Protein AF-A0A958TLD4-F1 (afdb_monomer_lite)

pLDDT: mean 70.08, std 23.55, range [26.05, 98.5]

Sequence (190 aa):
MKTYKIYLIYVMSICFIINSYASLKNNTILNSTSIVANSSERSISSIVKPTKKTNSILLTTTIWNGTTWDNGTPDINTITIIDGDYTTLTNGGFSAWSLQVNAGKKLVVSNNTFVEVQMDVTVDGDLWVETCGALVQIDETGTFTLNGSGNSLVQKYTSALNNWNDYTYWSSPVSNAVVNNVFSASHPYS

Foldseek 3Di:
DDDDDDDDDPPDDDPDDDDDDDDPPDPPPPVPPPPPDDDDDDDPPDDPDPDPPPPDLDEAEWEDCQPAIPVHAAALRYEYEYNAEDECVVVNEYEHQEYEYAAPYEYEQDAPGEYEYAAEYEFNHEYEYEARGYYYYNDPNHDYYYDDNGDYYYYHDDPDDPDPPDDDDDDDDDDPDPVCVVCVPPPPDD

Secondary structure (DSSP, 8-state):
--PPP---------------------------------SS-------------------EEEEE-SS-BTT-S--TTEEEEE-S-EEHHHH--EEESEEEE-TT-EEEE-TT-EEEESS-EEESSEEEE-TT-EEEE--TT--EEE-TT-EEEE--PPPP--STT---------SS--HHHHTTT-----

Structure (mmCIF, N/CA/C/O backbone):
data_AF-A0A958TLD4-F1
#
_entry.id   AF-A0A958TLD4-F1
#
loop_
_atom_site.group_PDB
_atom_site.id
_atom_site.type_symbol
_atom_site.label_atom_id
_atom_site.label_alt_id
_atom_site.label_comp_id
_atom_site.label_asym_id
_atom_site.label_entity_id
_atom_site.label_seq_id
_atom_site.pdbx_PDB_ins_code
_atom_site.Cartn_x
_atom_site.Cartn_y
_atom_site.Cartn_z
_atom_site.occupancy
_atom_site.B_iso_or_equiv
_atom_site.auth_seq_id
_atom_site.auth_comp_id
_atom_site.auth_asym_id
_atom_site.auth_atom_id
_atom_site.pdbx_PDB_model_num
ATOM 1 N N . MET A 1 1 ? 33.287 23.191 -41.271 1.00 40.19 1 MET A N 1
ATOM 2 C CA . MET A 1 1 ? 33.022 23.656 -39.894 1.00 40.19 1 MET A CA 1
ATOM 3 C C . MET A 1 1 ? 31.555 24.070 -39.826 1.00 40.19 1 MET A C 1
ATOM 5 O O . MET A 1 1 ? 31.206 25.108 -40.370 1.00 40.19 1 MET A O 1
ATOM 9 N N . LYS A 1 2 ? 30.669 23.204 -39.320 1.00 26.19 2 LYS A N 1
ATOM 10 C CA . LYS A 1 2 ? 29.239 23.514 -39.169 1.00 26.19 2 LYS A CA 1
ATOM 11 C C . LYS A 1 2 ? 28.860 23.339 -37.706 1.00 26.19 2 LYS A C 1
ATOM 13 O O . LYS A 1 2 ? 28.967 22.248 -37.159 1.00 26.19 2 LYS A O 1
ATOM 18 N N . THR A 1 3 ? 28.480 24.455 -37.104 1.00 35.91 3 THR A N 1
ATOM 19 C CA . THR A 1 3 ? 27.895 24.565 -35.773 1.00 35.91 3 THR A CA 1
ATOM 20 C C . THR A 1 3 ? 26.493 23.970 -35.810 1.00 35.91 3 THR A C 1
ATOM 22 O O . THR A 1 3 ? 25.661 24.430 -36.592 1.00 35.91 3 THR A O 1
ATOM 25 N N . TYR A 1 4 ? 26.219 22.977 -34.967 1.00 28.44 4 TYR A N 1
ATOM 26 C CA . TYR A 1 4 ? 24.863 22.482 -34.750 1.00 28.44 4 TYR A CA 1
ATOM 27 C C . TYR A 1 4 ? 24.348 23.052 -33.432 1.0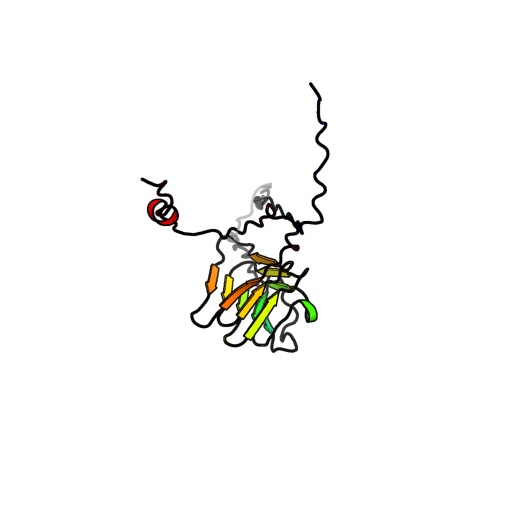0 28.44 4 TYR A C 1
ATOM 29 O O . TYR A 1 4 ? 24.909 22.802 -32.368 1.00 28.44 4 TYR A O 1
ATOM 37 N N . LYS A 1 5 ? 23.294 23.867 -33.520 1.00 33.38 5 LYS A N 1
ATOM 38 C CA . LYS A 1 5 ? 22.498 24.258 -32.358 1.00 33.38 5 LYS A CA 1
ATOM 39 C C . LYS A 1 5 ? 21.746 23.019 -31.877 1.00 33.38 5 LYS A C 1
ATOM 41 O O . LYS A 1 5 ? 20.947 22.460 -32.623 1.00 33.38 5 LYS A O 1
ATOM 46 N N . ILE A 1 6 ? 22.013 22.609 -30.643 1.00 29.97 6 ILE A N 1
ATOM 47 C CA . ILE A 1 6 ? 21.243 21.589 -29.935 1.00 29.97 6 ILE A CA 1
ATOM 48 C C . ILE A 1 6 ? 19.868 22.180 -29.624 1.00 29.97 6 ILE A C 1
ATOM 50 O O . ILE A 1 6 ? 19.735 23.087 -28.809 1.00 29.97 6 ILE A O 1
ATOM 54 N N . TYR A 1 7 ? 18.852 21.661 -30.299 1.00 37.59 7 TYR A N 1
ATOM 55 C CA . TYR A 1 7 ? 17.463 21.736 -29.876 1.00 37.59 7 TYR A CA 1
ATOM 56 C C . TYR A 1 7 ? 16.948 20.308 -29.897 1.00 37.59 7 TYR A C 1
ATOM 58 O O . TYR A 1 7 ? 16.682 19.800 -30.977 1.00 37.59 7 TYR A O 1
ATOM 66 N N . LEU A 1 8 ? 16.858 19.656 -28.737 1.00 26.05 8 LEU A N 1
ATOM 67 C CA . LEU A 1 8 ? 15.886 18.592 -28.485 1.00 26.05 8 LEU A CA 1
ATOM 68 C C . LEU A 1 8 ? 16.005 18.131 -27.034 1.00 26.05 8 LEU A C 1
ATOM 70 O O . LEU A 1 8 ? 16.925 17.396 -26.705 1.00 26.05 8 LEU A O 1
ATOM 74 N N . ILE A 1 9 ? 15.044 18.520 -26.201 1.00 33.72 9 ILE A N 1
ATOM 75 C CA . ILE A 1 9 ? 14.503 17.641 -25.163 1.00 33.72 9 ILE A CA 1
ATOM 76 C C . ILE A 1 9 ? 12.993 17.915 -25.146 1.00 33.72 9 ILE A C 1
ATOM 78 O O . ILE A 1 9 ? 12.483 18.677 -24.333 1.00 33.72 9 ILE A O 1
ATOM 82 N N . TYR A 1 10 ? 12.277 17.349 -26.120 1.00 28.48 10 TYR A N 1
ATOM 83 C CA . TYR A 1 10 ? 10.855 17.055 -25.951 1.00 28.48 10 TYR A CA 1
ATOM 84 C C . TYR A 1 10 ? 10.808 15.653 -25.345 1.00 28.48 10 TYR A C 1
ATOM 86 O O . TYR A 1 10 ? 10.746 14.659 -26.064 1.00 28.48 10 TYR A O 1
ATOM 94 N N . VAL A 1 11 ? 10.939 15.557 -24.019 1.00 35.44 11 VAL A N 1
ATOM 95 C CA . VAL A 1 11 ? 10.589 14.306 -23.343 1.00 35.44 11 VAL A CA 1
ATOM 96 C C . VAL A 1 11 ? 9.070 14.289 -23.268 1.00 35.44 11 VAL A C 1
ATOM 98 O O . VAL A 1 11 ? 8.472 15.059 -22.519 1.00 35.44 11 VAL A O 1
ATOM 101 N N . MET A 1 12 ? 8.450 13.453 -24.103 1.00 34.38 12 MET A N 1
ATOM 102 C CA . MET A 1 12 ? 7.053 13.058 -23.941 1.00 34.38 12 MET A CA 1
ATOM 103 C C . MET A 1 12 ? 6.832 12.637 -22.488 1.00 34.38 12 MET A C 1
ATOM 105 O O . MET A 1 12 ? 7.553 11.779 -21.986 1.00 34.38 12 MET A O 1
ATOM 109 N N . SER A 1 13 ? 5.871 13.304 -21.846 1.00 36.28 13 SER A N 1
ATOM 110 C CA . SER A 1 13 ? 5.460 13.218 -20.444 1.00 36.28 13 SER A CA 1
ATOM 111 C C . SER A 1 13 ? 5.949 11.983 -19.691 1.00 36.28 13 SER A C 1
ATOM 113 O O . SER A 1 13 ? 5.273 10.960 -19.612 1.00 36.28 13 SER A O 1
ATOM 115 N N . ILE A 1 14 ? 7.114 12.130 -19.066 1.00 42.50 14 ILE A N 1
ATOM 116 C CA . ILE A 1 14 ? 7.483 11.333 -17.906 1.00 42.50 14 ILE A CA 1
ATOM 117 C C . ILE A 1 14 ? 6.594 11.813 -16.762 1.00 42.50 14 ILE A C 1
ATOM 119 O O . ILE A 1 14 ? 6.573 13.000 -16.438 1.00 42.50 14 ILE A O 1
ATOM 123 N N . CYS A 1 15 ? 5.841 10.887 -16.175 1.00 43.31 15 CYS A N 1
ATOM 124 C CA . CYS A 1 15 ? 5.118 11.100 -14.931 1.00 43.31 15 CYS A CA 1
ATOM 125 C C . CYS A 1 15 ? 6.139 11.491 -13.848 1.00 43.31 15 CYS A C 1
ATOM 127 O O . CYS A 1 15 ? 6.857 10.645 -13.321 1.00 43.31 15 CYS A O 1
ATOM 129 N N . PHE A 1 16 ? 6.259 12.792 -13.593 1.00 32.91 16 PHE A N 1
ATOM 130 C CA . PHE A 1 16 ? 7.169 13.389 -12.624 1.00 32.91 16 PHE A CA 1
ATOM 131 C C . PHE A 1 16 ? 6.301 13.919 -11.481 1.00 32.91 16 PHE A C 1
ATOM 133 O O . PHE A 1 16 ? 5.571 14.890 -11.665 1.00 32.91 16 PHE A O 1
ATOM 140 N N . ILE A 1 17 ? 6.356 13.288 -10.309 1.00 36.25 17 ILE A N 1
ATOM 141 C CA . ILE A 1 17 ? 5.943 13.941 -9.064 1.00 36.25 17 ILE A CA 1
ATOM 142 C C . ILE A 1 17 ? 7.217 14.122 -8.249 1.00 36.25 17 ILE A C 1
ATOM 144 O O . ILE A 1 17 ? 7.747 13.178 -7.671 1.00 36.25 17 ILE A O 1
ATOM 148 N N . ILE A 1 18 ? 7.739 15.349 -8.260 1.00 37.28 18 ILE A N 1
ATOM 149 C CA . ILE A 1 18 ? 8.710 15.797 -7.265 1.00 37.28 18 ILE A CA 1
ATOM 150 C C . ILE A 1 18 ? 7.886 16.173 -6.045 1.00 37.28 18 ILE A C 1
ATOM 152 O O . ILE A 1 18 ? 7.061 17.077 -6.134 1.00 37.28 18 ILE A O 1
ATOM 156 N N . ASN A 1 19 ? 8.139 15.540 -4.910 1.00 34.56 19 ASN A N 1
ATOM 157 C CA . ASN A 1 19 ? 7.801 16.133 -3.628 1.00 34.56 19 ASN A CA 1
ATOM 158 C C . ASN A 1 19 ? 9.088 16.231 -2.816 1.00 34.56 19 ASN A C 1
ATOM 160 O O . ASN A 1 19 ? 9.534 15.284 -2.176 1.00 34.56 19 ASN A O 1
ATOM 164 N N . SER A 1 20 ? 9.728 17.397 -2.904 1.00 32.00 20 SER A N 1
ATOM 165 C CA . SER A 1 20 ? 10.756 17.805 -1.957 1.00 32.00 20 SER A CA 1
ATOM 166 C C . SER A 1 20 ? 10.057 18.316 -0.700 1.00 32.00 20 SER A C 1
ATOM 168 O O . SER A 1 20 ? 9.486 19.406 -0.725 1.00 32.00 20 SER A O 1
ATOM 170 N N . TYR A 1 21 ? 10.127 17.582 0.406 1.00 36.94 21 TYR A N 1
ATOM 171 C CA . TYR A 1 21 ? 9.777 18.139 1.711 1.00 36.94 21 TYR A CA 1
ATOM 172 C C . TYR A 1 21 ? 11.055 18.370 2.514 1.00 36.94 21 TYR A C 1
ATOM 174 O O . TYR A 1 21 ? 11.638 17.460 3.096 1.00 36.94 21 TYR A O 1
ATOM 182 N N . ALA A 1 22 ? 11.510 19.625 2.524 1.00 34.66 22 ALA A N 1
ATOM 183 C CA . ALA A 1 22 ? 12.505 20.094 3.476 1.00 34.66 22 ALA A CA 1
ATOM 184 C C . ALA A 1 22 ? 11.854 20.142 4.868 1.00 34.66 22 ALA A C 1
ATOM 186 O O . ALA A 1 22 ? 10.925 20.914 5.107 1.00 34.66 22 ALA A O 1
ATOM 187 N N . SER A 1 23 ? 12.325 19.298 5.786 1.00 33.81 23 SER A N 1
ATOM 188 C CA . SER A 1 23 ? 11.858 19.276 7.172 1.00 33.81 23 SER A CA 1
ATOM 189 C C . SER A 1 23 ? 12.333 20.534 7.904 1.00 33.81 23 SER A C 1
ATOM 191 O O . SER A 1 23 ? 13.500 20.648 8.279 1.00 33.81 23 SER A O 1
ATOM 193 N N . LEU A 1 24 ? 11.427 21.484 8.147 1.00 34.91 24 LEU A N 1
ATOM 194 C CA . LEU A 1 24 ? 11.640 22.510 9.167 1.00 34.91 24 LEU A CA 1
ATOM 195 C C . LEU A 1 24 ? 11.427 21.870 10.546 1.00 34.91 24 LEU A C 1
ATOM 197 O O . LEU A 1 24 ? 10.366 21.972 11.158 1.00 34.91 24 LEU A O 1
ATOM 201 N N . LYS A 1 25 ? 12.466 21.197 11.050 1.00 48.19 25 LYS A N 1
ATOM 202 C CA . LYS A 1 25 ? 12.589 20.887 12.477 1.00 48.19 25 LYS A CA 1
ATOM 203 C C . LYS A 1 25 ? 12.860 22.197 13.206 1.00 48.19 25 LYS A C 1
ATOM 205 O O . LYS A 1 25 ? 13.991 22.657 13.170 1.00 48.19 25 LYS A O 1
ATOM 210 N N . ASN A 1 26 ? 11.840 22.801 13.816 1.00 35.81 26 ASN A N 1
ATOM 211 C CA . ASN A 1 26 ? 11.975 23.702 14.969 1.00 35.81 26 ASN A CA 1
ATOM 212 C C . ASN A 1 26 ? 10.594 24.038 15.552 1.00 35.81 26 ASN A C 1
ATOM 214 O O . ASN A 1 26 ? 10.133 25.172 15.490 1.00 35.81 26 ASN A O 1
ATOM 218 N N . ASN A 1 27 ? 9.948 23.059 16.189 1.00 43.22 27 ASN A N 1
ATOM 219 C CA . ASN A 1 27 ? 8.976 23.365 17.241 1.00 43.22 27 ASN A CA 1
ATOM 220 C C . ASN A 1 27 ? 9.711 23.453 18.580 1.00 43.22 27 ASN A C 1
ATOM 222 O O . ASN A 1 27 ? 9.488 22.671 19.502 1.00 43.22 27 ASN A O 1
ATOM 226 N N . THR A 1 28 ? 10.606 24.433 18.686 1.00 33.41 28 THR A N 1
ATOM 227 C CA . THR A 1 28 ? 11.086 24.905 19.982 1.00 33.41 28 THR A CA 1
ATOM 228 C C . THR A 1 28 ? 10.026 25.859 20.514 1.00 33.41 28 THR A C 1
ATOM 230 O O . THR A 1 28 ? 10.190 27.075 20.480 1.00 33.41 28 THR A O 1
ATOM 233 N N . ILE A 1 29 ? 8.903 25.322 20.999 1.00 41.50 29 ILE A N 1
ATOM 234 C CA . ILE A 1 29 ? 8.084 26.096 21.931 1.00 41.50 29 ILE A CA 1
ATOM 235 C C . ILE A 1 29 ? 8.877 26.106 23.234 1.00 41.50 29 ILE A C 1
ATOM 237 O O . ILE A 1 29 ? 8.727 25.248 24.104 1.00 41.50 29 ILE A O 1
ATOM 241 N N . LEU A 1 30 ? 9.790 27.073 23.333 1.00 42.50 30 LEU A N 1
ATOM 242 C CA . LEU A 1 30 ? 10.188 27.607 24.619 1.00 42.50 30 LEU A CA 1
ATOM 243 C C . LEU A 1 30 ? 8.884 28.085 25.254 1.00 42.50 30 LEU A C 1
ATOM 245 O O . LEU A 1 30 ? 8.316 29.088 24.829 1.00 42.50 30 LEU A O 1
ATOM 249 N N . ASN A 1 31 ? 8.380 27.351 26.243 1.00 42.22 31 ASN A N 1
ATOM 250 C CA . ASN A 1 31 ? 7.405 27.901 27.172 1.00 42.22 31 ASN A CA 1
ATOM 251 C C . ASN A 1 31 ? 8.111 29.029 27.938 1.00 42.22 31 ASN A C 1
ATOM 253 O O . ASN A 1 31 ? 8.583 28.835 29.056 1.00 42.22 31 ASN A O 1
ATOM 257 N N . SER A 1 32 ? 8.237 30.206 27.321 1.00 44.44 32 SER A N 1
ATOM 258 C CA . SER A 1 32 ? 8.597 31.432 28.011 1.00 44.44 32 SER A CA 1
ATOM 259 C C . SER A 1 32 ? 7.366 31.880 28.788 1.00 44.44 32 SER A C 1
ATOM 261 O O . SER A 1 32 ? 6.622 32.764 28.367 1.00 44.44 32 SER A O 1
ATOM 263 N N . THR A 1 33 ? 7.115 31.264 29.939 1.00 39.84 33 THR A N 1
ATOM 264 C CA . THR A 1 33 ? 6.381 31.986 30.973 1.00 39.84 33 THR A CA 1
ATOM 265 C C . THR A 1 33 ? 7.324 33.065 31.474 1.00 39.84 33 THR A C 1
ATOM 267 O O . THR A 1 33 ? 8.217 32.798 32.276 1.00 39.84 33 THR A O 1
ATOM 270 N N . SER A 1 34 ? 7.165 34.273 30.939 1.00 44.31 34 SER A N 1
ATOM 271 C CA . SER A 1 34 ? 7.718 35.493 31.510 1.00 44.31 34 SER A CA 1
ATOM 272 C C . SER A 1 34 ? 7.331 35.538 32.988 1.00 44.31 34 SER A C 1
ATOM 274 O O . SER A 1 34 ? 6.171 35.782 33.316 1.00 44.31 34 SER A O 1
ATOM 276 N N . ILE A 1 35 ? 8.270 35.269 33.895 1.00 46.12 35 ILE A N 1
ATOM 277 C CA . ILE A 1 35 ? 8.051 35.537 35.316 1.00 46.12 35 ILE A CA 1
ATOM 278 C C . ILE A 1 35 ? 8.259 37.039 35.486 1.00 46.12 35 ILE A C 1
ATOM 280 O O . ILE A 1 35 ? 9.380 37.509 35.655 1.00 46.12 35 ILE A O 1
ATOM 284 N N . VAL A 1 36 ? 7.174 37.808 35.413 1.00 47.72 36 VAL A N 1
ATOM 285 C CA . VAL A 1 36 ? 7.165 39.152 35.993 1.00 47.72 36 VAL A CA 1
ATOM 286 C C . VAL A 1 36 ? 6.980 38.959 37.495 1.00 47.72 36 VAL A C 1
ATOM 288 O O . VAL A 1 36 ? 5.860 38.804 37.974 1.00 47.72 36 VAL A O 1
ATOM 291 N N . ALA A 1 37 ? 8.079 38.908 38.247 1.00 39.28 37 ALA A N 1
ATOM 292 C CA . ALA A 1 37 ? 8.011 39.016 39.698 1.00 39.28 37 ALA A CA 1
ATOM 293 C C . ALA A 1 37 ? 7.884 40.503 40.053 1.00 39.28 37 ALA A C 1
ATOM 295 O O . ALA A 1 37 ? 8.867 41.236 39.989 1.00 39.28 37 ALA A O 1
ATOM 296 N N . ASN A 1 38 ? 6.678 40.950 40.412 1.00 37.06 38 ASN A N 1
ATOM 297 C CA . ASN A 1 38 ? 6.482 42.234 41.078 1.00 37.06 38 ASN A CA 1
ATOM 298 C C . ASN A 1 38 ? 5.933 42.021 42.490 1.00 37.06 38 ASN A C 1
ATOM 300 O O . ASN A 1 38 ? 4.898 41.389 42.675 1.00 37.06 38 ASN A O 1
ATOM 304 N N . SER A 1 39 ? 6.689 42.601 43.427 1.00 42.44 39 SER A N 1
ATOM 305 C CA . SER A 1 39 ? 6.424 42.898 44.839 1.00 42.44 39 SER A CA 1
ATOM 306 C C . SER A 1 39 ? 5.968 41.764 45.765 1.00 42.44 39 SER A C 1
ATOM 308 O O . SER A 1 39 ? 4.890 41.202 45.614 1.00 42.44 39 SER A O 1
ATOM 310 N N . SER A 1 40 ? 6.829 41.532 46.765 1.00 49.88 40 SER A N 1
ATOM 311 C CA . SER A 1 40 ? 6.564 41.114 48.151 1.00 49.88 40 SER A CA 1
ATOM 312 C C . SER A 1 40 ? 5.300 40.288 48.412 1.00 49.88 40 SER A C 1
ATOM 314 O O . SER A 1 40 ? 4.193 40.812 48.409 1.00 49.88 40 SER A O 1
ATOM 316 N N . GLU A 1 41 ? 5.539 39.033 48.803 1.00 51.16 41 GLU A N 1
ATOM 317 C CA . GLU A 1 41 ? 4.590 38.087 49.408 1.00 51.16 41 GLU A CA 1
ATOM 318 C C . GLU A 1 41 ? 3.673 37.329 48.438 1.00 51.16 41 GLU A C 1
ATOM 320 O O . GLU A 1 41 ? 2.551 37.730 48.144 1.00 51.16 41 GLU A O 1
ATOM 325 N N . ARG A 1 42 ? 4.127 36.137 48.022 1.00 48.00 42 ARG A N 1
ATOM 326 C CA . ARG A 1 42 ? 3.275 34.948 47.846 1.00 48.00 42 ARG A CA 1
ATOM 327 C C . ARG A 1 42 ? 4.151 33.705 47.738 1.00 48.00 42 ARG A C 1
ATOM 329 O O . ARG A 1 42 ? 4.828 33.476 46.741 1.00 48.00 42 ARG A O 1
ATOM 336 N N . SER A 1 43 ? 4.137 32.900 48.792 1.00 46.41 43 SER A N 1
ATOM 337 C CA . SER A 1 43 ? 4.623 31.524 48.788 1.00 46.41 43 SER A CA 1
ATOM 338 C C . SER A 1 43 ? 3.931 30.768 47.650 1.00 46.41 43 SER A C 1
ATOM 340 O O . SER A 1 43 ? 2.705 30.654 47.625 1.00 46.41 43 SER A O 1
ATOM 342 N N . ILE A 1 44 ? 4.703 30.267 46.686 1.00 51.91 44 ILE A N 1
ATOM 343 C CA . ILE A 1 44 ? 4.174 29.458 45.586 1.00 51.91 44 ILE A CA 1
ATOM 344 C C . ILE A 1 44 ? 3.853 28.070 46.155 1.00 51.91 44 ILE A C 1
ATOM 346 O O . ILE A 1 44 ? 4.750 27.261 46.372 1.00 51.91 44 ILE A O 1
ATOM 350 N N . SER A 1 45 ? 2.577 27.798 46.435 1.00 51.59 45 SER A N 1
ATOM 351 C CA . SER A 1 45 ? 2.117 26.541 47.049 1.00 51.59 45 SER A CA 1
ATOM 352 C C . SER A 1 45 ? 1.868 25.394 46.062 1.00 51.59 45 SER A C 1
ATOM 354 O O . SER A 1 45 ? 1.373 24.343 46.456 1.00 51.59 45 SER A O 1
ATOM 356 N N . SER A 1 46 ? 2.232 25.527 44.786 1.00 46.12 46 SER A N 1
ATOM 357 C CA . SER A 1 46 ? 2.277 24.378 43.876 1.00 46.12 46 SER A CA 1
ATOM 358 C C . SER A 1 46 ? 3.192 24.652 42.688 1.00 46.12 46 SER A C 1
ATOM 360 O O . SER A 1 46 ? 2.896 25.465 41.817 1.00 46.12 46 SER A O 1
ATOM 362 N N . ILE A 1 47 ? 4.317 23.940 42.623 1.00 53.56 47 ILE A N 1
ATOM 363 C CA . ILE A 1 47 ? 4.995 23.743 41.343 1.00 53.56 47 ILE A CA 1
ATOM 364 C C . ILE A 1 47 ? 4.106 22.768 40.576 1.00 53.56 47 ILE A C 1
ATOM 366 O O . ILE A 1 47 ? 4.121 21.565 40.846 1.00 53.56 47 ILE A O 1
ATOM 370 N N . VAL A 1 48 ? 3.304 23.277 39.640 1.00 59.69 48 VAL A N 1
ATOM 371 C CA . VAL A 1 48 ? 2.728 22.421 38.603 1.00 59.69 48 VAL A CA 1
ATOM 372 C C . VAL A 1 48 ? 3.922 21.857 37.843 1.00 59.69 48 VAL A C 1
ATOM 374 O O . VAL A 1 48 ? 4.591 22.574 37.099 1.00 59.69 48 VAL A O 1
ATOM 377 N N . LYS A 1 49 ? 4.257 20.585 38.092 1.00 57.19 49 LYS A N 1
ATOM 378 C CA . LYS A 1 49 ? 5.256 19.885 37.283 1.00 57.19 49 LYS A CA 1
ATOM 379 C C . LYS A 1 49 ? 4.790 20.000 35.831 1.00 57.19 49 LYS A C 1
ATOM 381 O O . LYS A 1 49 ? 3.616 19.715 35.589 1.00 57.19 49 LYS A O 1
ATOM 386 N N . PRO A 1 50 ? 5.647 20.402 34.878 1.00 50.91 50 PRO A N 1
ATOM 387 C CA . PRO A 1 50 ? 5.261 20.385 33.479 1.00 50.91 50 PRO A CA 1
ATOM 388 C C . PRO A 1 50 ? 4.902 18.943 33.121 1.00 50.91 50 PRO A C 1
ATOM 390 O O . PRO A 1 50 ? 5.765 18.071 33.030 1.00 50.91 50 PRO A O 1
ATOM 393 N N . THR A 1 51 ? 3.611 18.663 32.978 1.00 41.59 51 THR A N 1
ATOM 394 C CA . THR A 1 51 ? 3.158 17.419 32.382 1.00 41.59 51 THR A CA 1
ATOM 395 C C . THR A 1 51 ? 3.529 17.509 30.917 1.00 41.59 51 THR A C 1
ATOM 397 O O . THR A 1 51 ? 3.111 18.423 30.203 1.00 41.59 51 THR A O 1
ATOM 400 N N . LYS A 1 52 ? 4.375 16.579 30.465 1.00 47.25 52 LYS A N 1
ATOM 401 C CA . LYS A 1 52 ? 4.626 16.380 29.042 1.00 47.25 52 LYS A CA 1
ATOM 402 C C . LYS A 1 52 ? 3.260 16.150 28.403 1.00 47.25 52 LYS A C 1
ATOM 404 O O . LYS A 1 52 ? 2.682 15.080 28.570 1.00 47.25 52 LYS A O 1
ATOM 409 N N . LYS A 1 53 ? 2.725 17.154 27.708 1.00 47.97 53 LYS A N 1
ATOM 410 C CA . LYS A 1 53 ? 1.592 16.956 26.812 1.00 47.97 53 LYS A CA 1
ATOM 411 C C . LYS A 1 53 ? 2.129 16.114 25.666 1.00 47.97 53 LYS A C 1
ATOM 413 O O . LYS A 1 53 ? 2.710 16.627 24.715 1.00 47.97 53 LYS A O 1
ATOM 418 N N . THR A 1 54 ? 2.041 14.800 25.817 1.00 47.34 54 THR A N 1
ATOM 419 C CA . THR A 1 54 ? 2.217 13.889 24.701 1.00 47.34 54 THR A CA 1
ATOM 420 C C . THR A 1 54 ? 1.022 14.126 23.798 1.00 47.34 54 THR A C 1
ATOM 422 O O . THR A 1 54 ? -0.105 13.785 24.150 1.00 47.34 54 THR A O 1
ATOM 425 N N . ASN A 1 55 ? 1.256 14.776 22.661 1.00 57.25 55 ASN A N 1
ATOM 426 C CA . ASN A 1 55 ? 0.332 14.697 21.542 1.00 57.25 55 ASN A CA 1
ATOM 427 C C . ASN A 1 55 ? 0.368 13.237 21.077 1.00 57.25 55 ASN A C 1
ATOM 429 O O . ASN A 1 55 ? 1.194 12.863 20.250 1.00 57.25 55 ASN A O 1
ATOM 433 N N . SER A 1 56 ? -0.430 12.392 21.724 1.00 64.69 56 SER A N 1
ATOM 434 C CA . SER A 1 56 ? -0.582 10.995 21.351 1.00 64.69 56 SER A CA 1
ATOM 435 C C . SER A 1 56 ? -1.338 10.969 20.031 1.00 64.69 56 SER A C 1
ATOM 437 O O . SER A 1 56 ? -2.479 11.426 19.972 1.00 64.69 56 SER A O 1
ATOM 439 N N . ILE A 1 57 ? -0.688 10.493 18.972 1.00 70.44 57 ILE A N 1
ATOM 440 C CA . ILE A 1 57 ? -1.354 10.220 17.699 1.00 70.44 57 ILE A CA 1
ATOM 441 C C . ILE A 1 57 ? -2.337 9.080 17.973 1.00 70.44 57 ILE A C 1
ATOM 443 O O . ILE A 1 57 ? -1.930 8.009 18.426 1.00 70.44 57 ILE A O 1
ATOM 447 N N . LEU A 1 58 ? -3.630 9.332 17.776 1.00 83.00 58 LEU A N 1
ATOM 448 C CA . LEU A 1 58 ? -4.643 8.288 17.842 1.00 83.00 58 LEU A CA 1
ATOM 449 C C . LEU A 1 58 ? -4.719 7.647 16.461 1.00 83.00 58 LEU A C 1
ATOM 451 O O . LEU A 1 58 ? -5.230 8.265 15.532 1.00 83.00 58 LEU A O 1
ATOM 455 N N . LEU A 1 59 ? -4.187 6.434 16.342 1.00 90.06 59 LEU A N 1
ATOM 456 C CA . LEU A 1 59 ? -4.333 5.643 15.129 1.00 90.06 59 LEU A CA 1
ATOM 457 C C . LEU A 1 59 ? -5.670 4.910 15.161 1.00 90.06 59 LEU A C 1
ATOM 459 O O . LEU A 1 59 ? -6.046 4.322 16.178 1.00 90.06 59 LEU A O 1
ATOM 463 N N . THR A 1 60 ? -6.371 4.937 14.039 1.00 94.25 60 THR A N 1
AT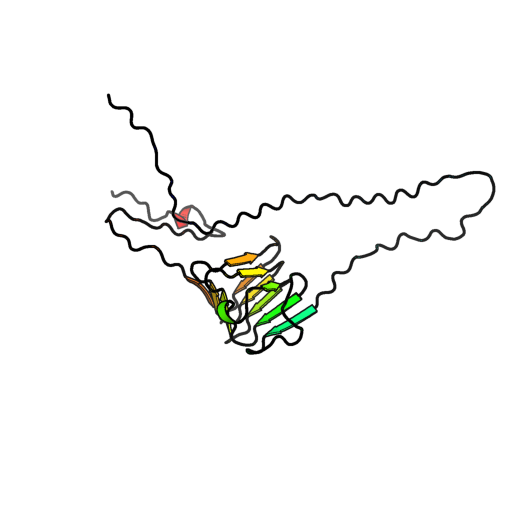OM 464 C CA . THR A 1 60 ? -7.548 4.104 13.790 1.00 94.25 60 THR A CA 1
ATOM 465 C C . THR A 1 60 ? -7.165 2.949 12.874 1.00 94.25 60 THR A C 1
ATOM 467 O O . THR A 1 60 ? -6.115 2.968 12.236 1.00 94.25 60 THR A O 1
ATOM 470 N N . THR A 1 61 ? -8.000 1.918 12.814 1.00 97.38 61 THR A N 1
ATOM 471 C CA . THR A 1 61 ? -7.851 0.829 11.843 1.00 97.38 61 THR A CA 1
ATOM 472 C C . THR A 1 61 ? -9.061 0.822 10.927 1.00 97.38 61 THR A C 1
ATOM 474 O O . THR A 1 61 ? -10.171 1.111 11.381 1.00 97.38 61 THR A O 1
ATOM 477 N N . THR A 1 62 ? -8.835 0.525 9.652 1.00 98.06 62 THR A N 1
ATOM 478 C CA . THR A 1 62 ? -9.889 0.276 8.669 1.00 98.06 62 THR A CA 1
ATOM 479 C C . THR A 1 62 ? -9.527 -0.944 7.828 1.00 98.06 62 THR A C 1
ATOM 481 O O . THR A 1 62 ? -8.363 -1.156 7.469 1.00 98.06 62 THR A O 1
ATOM 484 N N . ILE A 1 63 ? -10.526 -1.769 7.547 1.00 98.50 63 ILE A N 1
ATOM 485 C CA . ILE A 1 63 ? -10.407 -3.037 6.839 1.00 98.50 63 ILE A CA 1
ATOM 486 C C . ILE A 1 63 ? -11.245 -2.962 5.570 1.00 98.50 63 ILE A C 1
ATOM 488 O O . ILE A 1 63 ? -12.448 -2.691 5.603 1.00 98.50 63 ILE A O 1
ATOM 492 N N . TRP A 1 64 ? -10.611 -3.237 4.434 1.00 98.50 64 TRP A N 1
ATOM 493 C CA . TRP A 1 64 ? -11.311 -3.443 3.176 1.00 98.50 64 TRP A CA 1
ATOM 494 C C . TRP A 1 64 ? -11.748 -4.894 3.068 1.00 98.50 64 TRP A C 1
ATOM 496 O O . TRP A 1 64 ? -10.910 -5.790 2.999 1.00 98.50 64 TRP A O 1
ATOM 506 N N . ASN A 1 65 ? -13.054 -5.126 2.982 1.00 97.12 65 ASN A N 1
ATOM 507 C CA . ASN A 1 65 ? -13.622 -6.474 2.888 1.00 97.12 65 ASN A CA 1
ATOM 508 C C . ASN A 1 65 ? -13.817 -6.981 1.441 1.00 97.12 65 ASN A C 1
ATOM 510 O O . ASN A 1 65 ? -14.363 -8.064 1.241 1.00 97.12 65 ASN A O 1
ATOM 514 N N . GLY A 1 66 ? -13.430 -6.198 0.427 1.00 96.31 66 GLY A N 1
ATOM 515 C CA . GLY A 1 66 ? -13.716 -6.475 -0.992 1.00 96.31 66 GLY A CA 1
ATOM 516 C C . GLY A 1 66 ? -14.807 -5.588 -1.598 1.00 96.31 66 GLY A C 1
ATOM 517 O O . GLY A 1 66 ? -14.948 -5.543 -2.816 1.00 96.31 66 GLY A O 1
ATOM 518 N N . THR A 1 67 ? -15.571 -4.872 -0.768 1.00 95.44 67 THR A N 1
ATOM 519 C CA . THR A 1 67 ? -16.693 -4.024 -1.210 1.00 95.44 67 THR A CA 1
ATOM 520 C C . THR A 1 67 ? -16.755 -2.671 -0.511 1.00 95.44 67 THR A C 1
ATOM 522 O O . THR A 1 67 ? -17.068 -1.668 -1.149 1.00 95.44 67 THR A O 1
ATOM 525 N N . THR A 1 68 ? -16.455 -2.621 0.787 1.00 96.88 68 THR A N 1
ATOM 526 C CA . THR A 1 68 ? -16.515 -1.405 1.600 1.00 96.88 68 THR A CA 1
ATOM 527 C C . THR A 1 68 ? -15.426 -1.413 2.663 1.00 96.88 68 THR A C 1
ATOM 529 O O . THR A 1 68 ? -15.033 -2.472 3.157 1.00 96.88 68 THR A O 1
ATOM 532 N N . TRP A 1 69 ? -15.006 -0.217 3.066 1.00 97.94 69 TRP A N 1
ATOM 533 C CA . TRP A 1 69 ? -14.236 -0.005 4.287 1.00 97.94 69 TRP A CA 1
ATOM 534 C C . TRP A 1 69 ? -15.153 -0.051 5.511 1.00 97.94 69 TRP A C 1
ATOM 536 O O . TRP A 1 69 ? -16.215 0.574 5.497 1.00 97.94 69 TRP A O 1
ATOM 546 N N . ASP A 1 70 ? -14.752 -0.757 6.565 1.00 97.25 70 ASP A N 1
ATOM 547 C CA . ASP A 1 70 ? -15.525 -0.847 7.813 1.00 97.25 70 ASP A CA 1
ATOM 548 C C . ASP A 1 70 ? -15.498 0.450 8.644 1.00 97.25 70 ASP A C 1
ATOM 550 O O . ASP A 1 70 ? -16.473 0.761 9.327 1.00 97.25 70 ASP A O 1
ATOM 554 N N . ASN A 1 71 ? -14.426 1.237 8.534 1.00 95.19 71 ASN A N 1
ATOM 555 C CA . ASN A 1 71 ? -14.228 2.487 9.267 1.00 95.19 71 ASN A CA 1
ATOM 556 C C . ASN A 1 71 ? -13.913 3.673 8.336 1.00 95.19 71 ASN A C 1
ATOM 558 O O . ASN A 1 71 ? -13.212 4.616 8.700 1.00 95.19 71 ASN A O 1
ATOM 562 N N . GLY A 1 72 ? -14.442 3.618 7.112 1.00 94.94 72 GLY A N 1
ATOM 563 C CA . GLY A 1 72 ? -14.226 4.638 6.088 1.00 94.94 72 GLY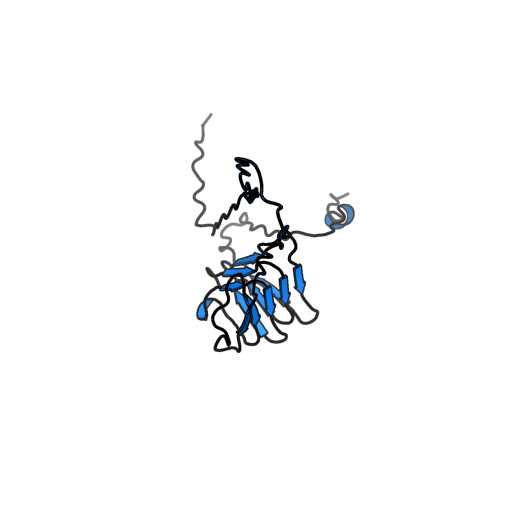 A CA 1
ATOM 564 C C . GLY A 1 72 ? -12.868 4.537 5.390 1.00 94.94 72 GLY A C 1
ATOM 565 O O . GLY A 1 72 ? -12.021 3.707 5.724 1.00 94.94 72 GLY A O 1
ATOM 566 N N . THR A 1 73 ? -12.691 5.368 4.363 1.00 95.25 73 THR A N 1
ATOM 567 C CA . THR A 1 73 ? -11.463 5.400 3.561 1.00 95.25 73 THR A CA 1
ATOM 568 C C . THR A 1 73 ? -10.270 5.801 4.432 1.00 95.25 73 THR A C 1
ATOM 570 O O . THR A 1 73 ? -10.378 6.793 5.156 1.00 95.25 73 THR A O 1
ATOM 573 N N . PRO A 1 74 ? -9.144 5.072 4.362 1.00 97.06 74 PRO A N 1
ATOM 574 C CA . PRO A 1 74 ? -7.977 5.367 5.181 1.00 97.06 74 PRO A CA 1
ATOM 575 C C . PRO A 1 74 ? -7.329 6.714 4.842 1.00 97.06 74 PRO A C 1
ATOM 577 O O . PRO A 1 74 ? -7.386 7.195 3.706 1.00 97.06 74 PRO A O 1
ATOM 580 N N . ASP A 1 75 ? -6.685 7.290 5.855 1.00 93.88 75 ASP A N 1
ATOM 581 C CA . ASP A 1 75 ? -5.801 8.448 5.759 1.00 93.88 75 ASP A CA 1
ATOM 582 C C . ASP A 1 75 ? -4.421 8.156 6.382 1.00 93.88 75 ASP A C 1
ATOM 584 O O . ASP A 1 75 ? -4.155 7.066 6.893 1.00 93.88 75 ASP A O 1
ATOM 588 N N . ILE A 1 76 ? -3.530 9.153 6.390 1.00 92.38 76 ILE A N 1
ATOM 589 C CA . ILE A 1 76 ? -2.157 9.002 6.900 1.00 92.38 76 ILE A CA 1
ATOM 590 C C . ILE A 1 76 ? -2.069 8.624 8.392 1.00 92.38 76 ILE A C 1
ATOM 592 O O . ILE A 1 76 ? -1.003 8.239 8.854 1.00 92.38 76 ILE A O 1
ATOM 596 N N . ASN A 1 77 ? -3.167 8.701 9.152 1.00 92.44 77 ASN A N 1
ATOM 597 C CA . ASN A 1 77 ? -3.245 8.293 10.558 1.00 92.44 77 ASN A CA 1
ATOM 598 C C . ASN A 1 77 ? -4.028 6.978 10.744 1.00 92.44 77 ASN A C 1
ATOM 600 O O . ASN A 1 77 ? -4.377 6.621 11.871 1.00 92.44 77 ASN A O 1
ATOM 604 N N . THR A 1 78 ? -4.306 6.250 9.659 1.00 95.81 78 THR A N 1
ATOM 605 C CA . THR A 1 78 ? -5.122 5.034 9.672 1.00 95.81 78 THR A CA 1
ATOM 606 C C . THR A 1 78 ? -4.296 3.801 9.298 1.00 95.81 78 THR A C 1
ATOM 608 O O . THR A 1 78 ? -3.690 3.731 8.228 1.00 95.81 78 THR A O 1
ATOM 611 N N . ILE A 1 79 ? -4.292 2.790 10.164 1.00 96.94 79 ILE A N 1
ATOM 612 C CA . ILE A 1 79 ? -3.781 1.449 9.859 1.00 96.94 79 ILE A CA 1
ATOM 613 C C . ILE A 1 79 ? -4.748 0.789 8.875 1.00 96.94 79 ILE A C 1
ATOM 615 O O . ILE A 1 79 ? -5.934 0.635 9.167 1.00 96.94 79 ILE A O 1
ATOM 619 N N . THR A 1 80 ? -4.239 0.395 7.715 1.00 98.38 80 THR A N 1
ATOM 620 C CA . THR A 1 80 ? -5.047 -0.115 6.606 1.00 98.38 80 THR A CA 1
ATOM 621 C C . THR A 1 80 ? -4.807 -1.599 6.398 1.00 98.38 80 THR A C 1
ATOM 623 O O . THR A 1 80 ? -3.668 -2.024 6.206 1.00 98.38 80 THR A O 1
ATOM 626 N N . ILE A 1 81 ? -5.885 -2.383 6.380 1.00 98.50 81 ILE A N 1
ATOM 627 C CA . ILE A 1 81 ? -5.836 -3.825 6.124 1.00 98.50 81 ILE A CA 1
ATOM 628 C C . ILE A 1 81 ? -6.652 -4.143 4.871 1.00 98.50 81 ILE A C 1
ATOM 630 O O . ILE A 1 81 ? -7.844 -3.851 4.793 1.00 98.50 81 ILE A O 1
ATOM 634 N N . ILE A 1 82 ? -6.012 -4.770 3.890 1.00 98.44 82 ILE A N 1
ATOM 635 C CA . ILE A 1 82 ? -6.653 -5.287 2.683 1.00 98.44 82 ILE A CA 1
ATOM 636 C C . ILE A 1 82 ? -7.029 -6.751 2.934 1.00 98.44 82 ILE A C 1
ATOM 638 O O . ILE A 1 82 ? -6.169 -7.631 2.888 1.00 98.44 82 ILE A O 1
ATOM 642 N N . ASP A 1 83 ? -8.314 -7.000 3.204 1.00 98.12 83 ASP A N 1
ATOM 643 C CA . ASP A 1 83 ? -8.896 -8.332 3.454 1.00 98.12 83 ASP A CA 1
ATOM 644 C C . ASP A 1 83 ? -9.863 -8.799 2.338 1.00 98.12 83 ASP A C 1
ATOM 646 O O . ASP A 1 83 ? -10.508 -9.850 2.394 1.00 98.12 83 ASP A O 1
ATOM 650 N N . GLY A 1 84 ? -9.917 -8.040 1.249 1.00 97.81 84 GLY A N 1
ATOM 651 C CA . GLY A 1 84 ? -10.573 -8.365 -0.013 1.00 97.81 84 GLY A CA 1
ATOM 652 C C . GLY A 1 84 ? -9.754 -7.810 -1.171 1.00 97.81 84 GLY A C 1
ATOM 653 O O . GLY A 1 84 ? -8.899 -6.954 -0.955 1.00 97.81 84 GLY A O 1
ATOM 654 N N . ASP A 1 85 ? -10.001 -8.268 -2.396 1.00 98.25 85 ASP A N 1
ATOM 655 C CA . ASP A 1 85 ? -9.286 -7.716 -3.548 1.00 98.25 85 ASP A CA 1
ATOM 656 C C . ASP A 1 85 ? -9.605 -6.225 -3.710 1.00 98.25 85 ASP A C 1
ATOM 658 O O . ASP A 1 85 ? -10.760 -5.793 -3.619 1.00 98.25 85 ASP A O 1
ATOM 662 N N . TYR A 1 86 ? -8.562 -5.427 -3.920 1.00 98.31 86 TYR A N 1
ATOM 663 C CA . TYR A 1 86 ? -8.637 -3.978 -4.020 1.00 98.31 86 TYR A CA 1
ATOM 664 C C . TYR A 1 86 ? -7.900 -3.501 -5.265 1.00 98.31 86 TYR A C 1
ATOM 666 O O . TYR A 1 86 ? -6.733 -3.827 -5.478 1.00 98.31 86 TYR A O 1
ATOM 674 N N . THR A 1 87 ? -8.552 -2.664 -6.066 1.00 98.00 87 THR A N 1
ATOM 675 C CA . THR A 1 87 ? -7.886 -1.903 -7.123 1.00 98.00 87 THR A CA 1
ATOM 676 C C . THR A 1 87 ? -8.171 -0.425 -6.943 1.00 98.00 87 THR A C 1
ATOM 678 O O . THR A 1 87 ? -9.319 0.004 -6.807 1.00 98.00 87 THR A O 1
ATOM 681 N N . THR A 1 88 ? -7.110 0.371 -6.970 1.00 97.38 88 THR A N 1
ATOM 682 C CA . THR A 1 88 ? -7.212 1.828 -6.887 1.00 97.38 88 THR A CA 1
ATOM 683 C C . THR A 1 88 ? -7.912 2.437 -8.105 1.00 97.38 88 THR A C 1
ATOM 685 O O . THR A 1 88 ? -8.390 3.567 -8.024 1.00 97.38 88 THR A O 1
ATOM 688 N N . LEU A 1 89 ? -8.029 1.700 -9.219 1.00 96.00 89 LEU A N 1
ATOM 689 C CA . LEU A 1 89 ? -8.781 2.136 -10.397 1.00 96.00 89 LEU A CA 1
ATOM 690 C C . LEU A 1 89 ? -10.276 2.295 -10.100 1.00 96.00 89 LEU A C 1
ATOM 692 O O . LEU A 1 89 ? -10.883 3.267 -10.541 1.00 96.00 89 LEU A O 1
ATOM 696 N N . THR A 1 90 ? -10.872 1.339 -9.380 1.00 96.69 90 THR A N 1
ATOM 697 C CA . THR A 1 90 ? -12.313 1.356 -9.073 1.00 96.69 90 THR A CA 1
ATOM 698 C C . THR A 1 90 ? -12.609 1.991 -7.725 1.00 96.69 90 THR A C 1
ATOM 700 O O . THR A 1 90 ? -13.653 2.615 -7.567 1.00 96.69 90 THR A O 1
ATOM 703 N N . ASN A 1 91 ? -11.699 1.837 -6.761 1.00 96.62 91 ASN A N 1
ATOM 704 C CA . ASN A 1 91 ? -11.946 2.19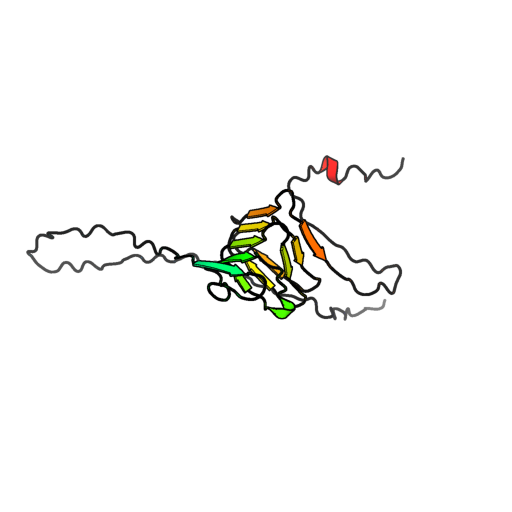2 -5.364 1.00 96.62 91 ASN A CA 1
ATOM 705 C C . ASN A 1 91 ? -11.199 3.464 -4.923 1.00 96.62 91 ASN A C 1
ATOM 707 O O . ASN A 1 91 ? -11.412 3.934 -3.807 1.00 96.62 91 ASN A O 1
ATOM 711 N N . GLY A 1 92 ? -10.362 4.030 -5.801 1.00 95.94 92 GLY A N 1
ATOM 712 C CA . GLY A 1 92 ? -9.549 5.216 -5.539 1.00 95.94 92 GLY A CA 1
ATOM 713 C C . GLY A 1 92 ? -8.177 4.906 -4.932 1.00 95.94 92 GLY A C 1
ATOM 714 O O . GLY A 1 92 ? -7.929 3.825 -4.409 1.00 95.94 92 GLY A O 1
ATOM 715 N N . GLY A 1 93 ? -7.258 5.868 -5.032 1.00 94.69 93 GLY A N 1
ATOM 716 C CA . GLY A 1 93 ? -6.014 5.849 -4.258 1.00 94.69 93 GLY A CA 1
ATOM 717 C C . GLY A 1 93 ? -6.249 6.270 -2.807 1.00 94.69 93 GLY A C 1
ATOM 718 O O . GLY A 1 93 ? -7.266 6.895 -2.502 1.00 94.69 93 GLY A O 1
ATOM 719 N N . PHE A 1 94 ? -5.309 5.950 -1.919 1.00 97.44 94 PHE A N 1
ATOM 720 C CA . PHE A 1 94 ? -5.414 6.287 -0.498 1.00 97.44 94 PHE A CA 1
ATOM 721 C C . PHE A 1 94 ? -4.044 6.488 0.163 1.00 97.44 94 PHE A C 1
ATOM 723 O O . PHE A 1 94 ? -3.021 6.028 -0.348 1.00 97.44 94 PHE A O 1
ATOM 730 N N . SER A 1 95 ? -4.049 7.148 1.322 1.00 96.38 95 SER A N 1
ATOM 731 C CA . SER A 1 95 ? -2.896 7.231 2.225 1.00 96.38 95 SER A CA 1
ATOM 732 C C . SER A 1 95 ? -3.176 6.404 3.482 1.00 96.38 95 SER A C 1
ATOM 734 O O . SER A 1 95 ? -4.329 6.279 3.884 1.00 96.38 95 SER A O 1
ATOM 736 N N . ALA A 1 96 ? -2.141 5.843 4.099 1.00 96.31 96 ALA A N 1
ATOM 737 C CA . ALA A 1 96 ? -2.240 4.993 5.281 1.00 96.31 96 ALA A CA 1
ATOM 738 C C . ALA A 1 96 ? -1.086 5.265 6.253 1.00 96.31 96 ALA A C 1
ATOM 740 O O . ALA A 1 96 ? 0.022 5.591 5.832 1.00 96.31 96 ALA A O 1
ATOM 741 N N . TRP A 1 97 ? -1.301 5.056 7.552 1.00 95.06 97 TRP A N 1
ATOM 742 C CA . TRP A 1 97 ? -0.195 5.005 8.513 1.00 95.06 97 TRP A CA 1
ATOM 743 C C . TRP A 1 97 ? 0.677 3.765 8.271 1.00 95.06 97 TRP A C 1
ATOM 745 O O . TRP A 1 97 ? 1.894 3.853 8.133 1.00 95.06 97 TRP A O 1
ATOM 755 N N . SER A 1 98 ? 0.038 2.602 8.175 1.00 95.12 98 SER A N 1
ATOM 756 C CA . SER A 1 98 ? 0.659 1.337 7.782 1.00 95.12 98 SER A CA 1
ATOM 757 C C . SER A 1 98 ? -0.300 0.536 6.910 1.00 95.12 98 SER A C 1
ATOM 759 O O . SER A 1 98 ? -1.517 0.734 6.964 1.00 95.12 98 SER A O 1
ATOM 761 N N . LEU A 1 99 ? 0.251 -0.354 6.091 1.00 97.38 99 LEU A N 1
ATOM 762 C CA . LEU A 1 99 ? -0.490 -1.161 5.131 1.00 97.38 99 LEU A CA 1
ATOM 763 C C . LEU A 1 99 ? -0.209 -2.645 5.354 1.00 97.38 99 LEU A C 1
ATOM 765 O O . LEU A 1 99 ? 0.945 -3.068 5.340 1.00 97.38 99 LEU A O 1
ATOM 769 N N . GLN A 1 100 ? -1.270 -3.437 5.467 1.00 98.00 100 GLN A N 1
ATOM 770 C CA . GLN A 1 100 ? -1.200 -4.891 5.436 1.00 98.00 100 GLN A CA 1
ATOM 771 C C . GLN A 1 100 ? -2.054 -5.452 4.299 1.00 98.00 100 GLN A C 1
ATOM 773 O O . GLN A 1 100 ? -3.242 -5.150 4.200 1.00 98.00 100 GLN A O 1
ATOM 778 N N . VAL A 1 101 ? -1.459 -6.299 3.460 1.00 97.56 101 VAL A N 1
ATOM 779 C CA . VAL A 1 101 ? -2.174 -7.089 2.449 1.00 97.56 101 VAL A CA 1
ATOM 780 C C . VAL A 1 101 ? -2.237 -8.534 2.920 1.00 97.56 101 VAL A C 1
ATOM 782 O O . VAL A 1 101 ? -1.212 -9.215 2.928 1.00 97.56 101 VAL A O 1
ATOM 785 N N . ASN A 1 102 ? -3.426 -8.994 3.318 1.00 97.50 102 ASN A N 1
ATOM 786 C CA . ASN A 1 102 ? -3.607 -10.336 3.869 1.00 97.50 102 ASN A CA 1
ATOM 787 C C . ASN A 1 102 ? -3.383 -11.432 2.816 1.00 97.50 102 ASN A C 1
ATOM 789 O O . ASN A 1 102 ? -3.552 -11.227 1.611 1.00 97.50 102 ASN A O 1
ATOM 793 N N . ALA A 1 103 ? -3.036 -12.630 3.287 1.00 95.69 103 ALA A N 1
ATOM 794 C CA . ALA A 1 103 ? -2.799 -13.789 2.434 1.00 95.69 103 ALA A CA 1
ATOM 795 C C . ALA A 1 103 ? -4.006 -14.106 1.533 1.00 95.69 103 ALA A C 1
ATOM 797 O O . ALA A 1 103 ? -5.160 -14.095 1.966 1.00 95.69 103 ALA A O 1
ATOM 798 N N . GLY A 1 104 ? -3.728 -14.412 0.263 1.00 94.62 104 GLY A N 1
ATOM 799 C CA . GLY A 1 104 ? -4.753 -14.711 -0.741 1.00 94.62 104 GLY A CA 1
ATOM 800 C C . GLY A 1 104 ? -5.572 -13.502 -1.206 1.00 94.62 104 GLY A C 1
ATOM 801 O O . GLY A 1 104 ? -6.554 -13.697 -1.918 1.00 94.62 104 GLY A O 1
ATOM 802 N N . LYS A 1 105 ? -5.198 -12.279 -0.807 1.00 97.25 105 LYS A N 1
ATOM 803 C CA . LYS A 1 105 ? -5.809 -11.021 -1.258 1.00 97.25 105 LYS A CA 1
ATOM 804 C C . LYS A 1 105 ? -4.854 -10.253 -2.144 1.00 97.25 105 LYS A C 1
ATOM 806 O O . LYS A 1 105 ? -3.639 -10.361 -1.985 1.00 97.25 105 LYS A O 1
ATOM 811 N N . LYS A 1 106 ? -5.411 -9.445 -3.041 1.00 96.38 106 LYS A N 1
ATOM 812 C CA . LYS A 1 106 ? -4.632 -8.666 -3.996 1.00 96.38 106 LYS A CA 1
ATOM 813 C C . LYS A 1 106 ? -4.918 -7.173 -3.913 1.00 96.38 106 LYS A C 1
ATOM 815 O O . LYS A 1 106 ? -6.057 -6.744 -4.071 1.00 96.38 106 LYS A O 1
ATOM 820 N N . LEU A 1 107 ? -3.861 -6.379 -3.768 1.00 97.50 107 LEU A N 1
ATOM 821 C CA . LEU A 1 107 ? -3.870 -4.933 -3.959 1.00 97.50 107 LEU A CA 1
ATOM 822 C C . LEU A 1 107 ? -3.239 -4.588 -5.314 1.00 97.50 107 LEU A C 1
ATOM 824 O O . LEU A 1 107 ? -2.073 -4.890 -5.555 1.00 97.50 107 LEU A O 1
ATOM 828 N N . VAL A 1 108 ? -3.995 -3.925 -6.189 1.00 97.56 108 VAL A N 1
ATOM 829 C CA . VAL A 1 108 ? -3.502 -3.359 -7.453 1.00 97.56 108 VAL A CA 1
ATOM 830 C C . VAL A 1 108 ? -3.480 -1.838 -7.370 1.00 97.56 108 VAL A C 1
ATOM 832 O O . VAL A 1 108 ? -4.531 -1.198 -7.298 1.00 97.56 108 VAL A O 1
ATOM 835 N N . VAL A 1 109 ? -2.282 -1.265 -7.436 1.00 94.75 109 VAL A N 1
ATOM 836 C CA . VAL A 1 109 ? -2.051 0.168 -7.614 1.00 94.75 109 VAL A CA 1
ATOM 837 C C . VAL A 1 109 ? -2.013 0.461 -9.109 1.00 94.75 109 VAL A C 1
ATOM 839 O O . VAL A 1 109 ? -0.985 0.318 -9.776 1.00 94.75 109 VAL A O 1
ATOM 842 N N . SER A 1 110 ? -3.172 0.826 -9.644 1.00 93.62 110 SER A N 1
ATOM 843 C CA . SER A 1 110 ? -3.381 1.032 -11.071 1.00 93.62 110 SER A CA 1
ATOM 844 C C . SER A 1 110 ? -2.741 2.312 -11.612 1.00 93.62 110 SER A C 1
ATOM 846 O O . SER A 1 110 ? -2.364 3.226 -10.874 1.00 93.62 110 SER A O 1
ATOM 848 N N . ASN A 1 111 ? -2.628 2.394 -12.934 1.00 86.38 111 ASN A N 1
ATOM 849 C CA . ASN A 1 111 ? -2.077 3.551 -13.634 1.00 86.38 111 ASN A CA 1
ATOM 850 C C . ASN A 1 111 ? -2.721 4.877 -13.196 1.00 86.38 111 ASN A C 1
ATOM 852 O O . ASN A 1 111 ? -3.943 4.993 -13.135 1.00 86.38 111 ASN A O 1
ATOM 856 N N . ASN A 1 112 ? -1.889 5.901 -12.978 1.00 87.50 112 ASN A N 1
ATOM 857 C CA . ASN A 1 112 ? -2.283 7.259 -12.585 1.00 87.50 112 ASN A CA 1
ATOM 858 C C . ASN A 1 112 ? -2.977 7.346 -11.215 1.00 87.50 112 ASN A C 1
ATOM 860 O O . ASN A 1 112 ? -3.649 8.332 -10.919 1.00 87.50 112 ASN A O 1
ATOM 864 N N . THR A 1 113 ? -2.805 6.326 -10.377 1.00 92.38 113 THR A N 1
ATOM 865 C CA . THR A 1 113 ? -3.272 6.311 -8.989 1.00 92.38 113 THR A CA 1
ATOM 866 C C . THR A 1 113 ? -2.102 6.048 -8.049 1.00 92.38 113 THR A C 1
ATOM 868 O O . THR A 1 113 ? -0.993 5.726 -8.490 1.00 92.38 113 THR A O 1
ATOM 871 N N . PHE A 1 114 ? -2.345 6.182 -6.748 1.00 90.75 114 PHE A N 1
ATOM 872 C CA . PHE A 1 114 ? -1.308 6.008 -5.746 1.00 90.75 114 PHE A CA 1
ATOM 873 C C . PHE A 1 114 ? -1.816 5.292 -4.496 1.00 90.75 1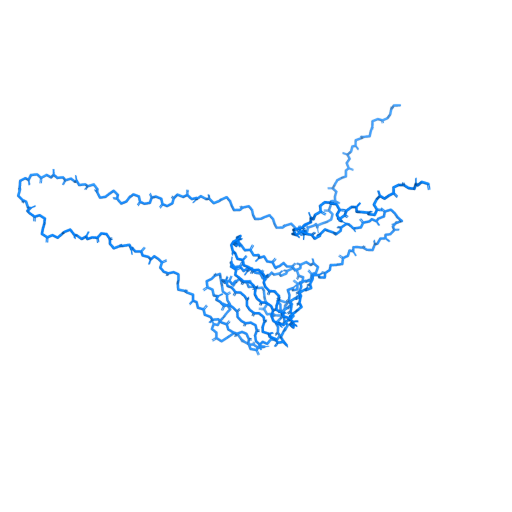14 PHE A C 1
ATOM 875 O O . PHE A 1 114 ? -3.005 5.330 -4.176 1.00 90.75 114 PHE A O 1
ATOM 882 N N . VAL A 1 115 ? -0.873 4.675 -3.790 1.00 94.31 115 VAL A N 1
ATOM 883 C CA . VAL A 1 115 ? -0.989 4.290 -2.387 1.00 94.31 115 VAL A CA 1
ATOM 884 C C . VAL A 1 115 ? 0.218 4.869 -1.663 1.00 94.31 115 VAL A C 1
ATOM 886 O O . VAL A 1 115 ? 1.361 4.635 -2.054 1.00 94.31 115 VAL A O 1
ATOM 889 N N . GLU A 1 116 ? -0.033 5.652 -0.627 1.00 92.19 116 GLU A N 1
ATOM 890 C CA . GLU A 1 116 ? 1.001 6.271 0.198 1.00 92.19 116 GLU A CA 1
ATOM 891 C C . GLU A 1 116 ? 0.950 5.678 1.606 1.00 92.19 116 GLU A C 1
ATOM 893 O O . GLU A 1 116 ? -0.124 5.524 2.180 1.00 92.19 116 GLU A O 1
ATOM 898 N N . VAL A 1 117 ? 2.103 5.321 2.165 1.00 90.62 117 VAL A N 1
ATOM 899 C CA . VAL A 1 117 ? 2.196 4.663 3.469 1.00 90.62 117 VAL A CA 1
ATOM 900 C C . VAL A 1 117 ? 3.229 5.379 4.329 1.00 90.62 117 VAL A C 1
ATOM 902 O O . VAL A 1 117 ? 4.375 5.553 3.918 1.00 90.62 117 VAL A O 1
ATOM 905 N N . GLN A 1 118 ? 2.837 5.805 5.530 1.00 88.25 118 GLN A N 1
ATOM 906 C CA . GLN A 1 118 ? 3.731 6.535 6.427 1.00 88.25 118 GLN A CA 1
ATOM 907 C C . GLN A 1 118 ? 4.881 5.648 6.906 1.00 88.25 118 GLN A C 1
ATOM 909 O O . GLN A 1 118 ? 6.027 6.072 6.840 1.00 88.25 118 GLN A O 1
ATOM 914 N N . MET A 1 119 ? 4.577 4.445 7.392 1.00 89.25 119 MET A N 1
ATOM 915 C CA . MET A 1 119 ? 5.511 3.578 8.106 1.00 89.25 119 MET A CA 1
ATOM 916 C C . MET A 1 119 ? 5.632 2.215 7.402 1.00 89.25 119 MET A C 1
ATOM 918 O O . MET A 1 119 ? 6.284 2.103 6.362 1.00 89.25 119 MET A O 1
ATOM 922 N N . ASP A 1 120 ? 5.012 1.175 7.961 1.00 90.12 120 ASP A N 1
ATOM 923 C CA . ASP A 1 120 ? 5.244 -0.206 7.550 1.00 90.12 120 ASP A CA 1
ATOM 924 C C . ASP A 1 120 ? 4.305 -0.664 6.431 1.00 90.12 120 ASP A C 1
ATOM 926 O O . ASP A 1 120 ? 3.101 -0.390 6.446 1.00 90.12 120 ASP A O 1
ATOM 930 N N . VAL A 1 121 ? 4.859 -1.443 5.502 1.00 91.62 121 VAL A N 1
ATOM 931 C CA . VAL A 1 121 ? 4.127 -2.206 4.489 1.00 91.62 121 VAL A CA 1
ATOM 932 C C . VAL A 1 121 ? 4.414 -3.689 4.696 1.00 91.62 121 VAL A C 1
ATOM 934 O O . VAL A 1 121 ? 5.558 -4.125 4.588 1.00 91.62 121 VAL A O 1
ATOM 937 N N . THR A 1 122 ? 3.374 -4.474 4.967 1.00 93.81 122 THR A N 1
ATOM 938 C CA . THR A 1 122 ? 3.451 -5.936 5.097 1.00 93.81 122 THR A CA 1
ATOM 939 C C . THR A 1 122 ? 2.596 -6.601 4.026 1.00 93.81 122 THR A C 1
ATOM 941 O O . THR A 1 122 ? 1.414 -6.292 3.877 1.00 93.81 122 THR A O 1
ATOM 944 N N . VAL A 1 123 ? 3.190 -7.524 3.273 1.00 92.75 123 VAL A N 1
ATOM 945 C CA . VAL A 1 123 ? 2.537 -8.215 2.158 1.00 92.75 123 VAL A CA 1
ATOM 946 C C . VAL A 1 123 ? 2.579 -9.724 2.397 1.00 92.75 123 VAL A C 1
ATOM 948 O O . VAL A 1 123 ? 3.613 -10.363 2.199 1.00 92.75 123 VAL A O 1
ATOM 951 N N . ASP A 1 124 ? 1.440 -10.287 2.807 1.00 90.75 124 ASP A N 1
ATOM 952 C CA . ASP A 1 124 ? 1.199 -11.735 2.906 1.00 90.75 124 ASP A CA 1
ATOM 953 C C . ASP A 1 124 ? 0.504 -12.298 1.648 1.00 90.75 124 ASP A C 1
ATOM 955 O O . ASP A 1 124 ? 0.581 -13.502 1.381 1.00 90.75 124 ASP A O 1
ATOM 959 N N . GLY A 1 125 ? -0.198 -11.431 0.903 1.00 92.81 125 GLY A N 1
ATOM 960 C CA . GLY A 1 125 ? -0.871 -11.701 -0.375 1.00 92.81 125 GLY A CA 1
ATOM 961 C C . GLY A 1 125 ? -0.149 -11.090 -1.584 1.00 92.81 125 GLY A C 1
ATOM 962 O O . GLY A 1 125 ? 1.071 -11.117 -1.663 1.00 92.81 125 GLY A O 1
ATOM 963 N N . ASP A 1 126 ? -0.883 -10.523 -2.538 1.00 91.56 126 ASP A N 1
ATOM 964 C CA . ASP A 1 126 ? -0.329 -9.929 -3.761 1.00 91.56 126 ASP A CA 1
ATOM 965 C C . ASP A 1 126 ? -0.381 -8.392 -3.736 1.00 91.56 126 ASP A C 1
ATOM 967 O O . ASP A 1 126 ? -1.444 -7.799 -3.563 1.00 91.56 126 ASP A O 1
ATOM 971 N N . LEU A 1 127 ? 0.745 -7.732 -4.008 1.00 91.50 127 LEU A N 1
ATOM 972 C CA . LEU A 1 127 ? 0.835 -6.285 -4.220 1.00 91.50 127 LEU A CA 1
ATOM 973 C C . LEU A 1 127 ? 1.367 -5.985 -5.620 1.00 91.50 127 LEU A C 1
ATOM 975 O O . LEU A 1 127 ? 2.518 -6.280 -5.929 1.00 91.50 127 LEU A O 1
ATOM 979 N N . TRP A 1 128 ? 0.528 -5.429 -6.492 1.00 92.44 128 TRP A N 1
ATOM 980 C CA . TRP A 1 128 ? 0.869 -5.154 -7.887 1.00 92.44 128 TRP A CA 1
ATOM 981 C C . TRP A 1 128 ? 0.827 -3.655 -8.157 1.00 92.44 128 TRP A C 1
ATOM 983 O O . TRP A 1 128 ? -0.192 -3.010 -7.929 1.00 92.44 128 TRP A O 1
ATOM 993 N N . VAL A 1 129 ? 1.911 -3.100 -8.690 1.00 89.12 129 VAL A N 1
ATOM 994 C CA . VAL A 1 129 ? 1.989 -1.689 -9.085 1.00 89.12 129 VAL A CA 1
ATOM 995 C C . VAL A 1 129 ? 2.120 -1.603 -10.600 1.00 89.12 129 VAL A C 1
ATOM 997 O O . VAL A 1 129 ? 3.084 -2.111 -11.174 1.00 89.12 129 VAL A O 1
ATOM 1000 N N . GLU A 1 130 ? 1.152 -0.963 -11.254 1.00 86.19 130 GLU A N 1
ATOM 1001 C CA . GLU A 1 130 ? 1.126 -0.807 -12.709 1.00 86.19 130 GLU A CA 1
ATOM 1002 C C . GLU A 1 130 ? 2.113 0.269 -13.210 1.00 86.19 130 GLU A C 1
ATOM 1004 O O . GLU A 1 130 ? 2.850 0.919 -12.455 1.00 86.19 130 GLU A O 1
ATOM 1009 N N . THR A 1 131 ? 2.141 0.474 -14.530 1.00 77.81 131 THR A N 1
ATOM 1010 C CA . THR A 1 131 ? 3.161 1.284 -15.211 1.00 77.81 131 THR A CA 1
ATOM 1011 C C . THR A 1 131 ? 3.247 2.709 -14.681 1.00 77.81 131 THR A C 1
ATOM 1013 O O . THR A 1 131 ? 4.339 3.179 -14.351 1.00 77.81 131 THR A O 1
ATOM 1016 N N . CYS A 1 132 ? 2.093 3.344 -14.514 1.00 83.31 132 CYS A N 1
ATOM 1017 C CA . CYS A 1 132 ? 1.934 4.691 -13.981 1.00 83.31 132 CYS A CA 1
ATOM 1018 C C . CYS A 1 132 ? 1.335 4.694 -12.565 1.00 83.31 132 CYS A C 1
ATOM 1020 O O . CYS A 1 132 ? 0.848 5.731 -12.126 1.00 83.31 132 CYS A O 1
ATOM 1022 N N . GLY A 1 133 ? 1.287 3.545 -11.884 1.00 78.19 133 GLY A N 1
ATOM 1023 C CA . GLY A 1 133 ? 0.899 3.466 -10.476 1.00 78.19 133 GLY A CA 1
ATOM 1024 C C . GLY A 1 133 ? 2.076 3.813 -9.563 1.00 78.19 133 GLY A C 1
ATOM 1025 O O . GLY A 1 133 ? 3.236 3.580 -9.925 1.00 78.19 133 GLY A O 1
ATOM 1026 N N . ALA A 1 134 ? 1.783 4.361 -8.384 1.00 85.75 134 ALA A N 1
ATOM 1027 C CA . ALA A 1 134 ? 2.795 4.734 -7.399 1.00 85.75 134 ALA A CA 1
ATOM 1028 C C . ALA A 1 134 ? 2.491 4.148 -6.015 1.00 85.75 134 ALA A C 1
ATOM 1030 O O . ALA A 1 134 ? 1.458 4.449 -5.426 1.00 85.75 134 ALA A O 1
ATOM 1031 N N . LEU A 1 135 ? 3.417 3.350 -5.483 1.00 88.69 135 LEU A N 1
ATOM 1032 C CA . LEU A 1 135 ? 3.471 3.014 -4.062 1.00 88.69 135 LEU A CA 1
ATOM 1033 C C . LEU A 1 135 ? 4.595 3.840 -3.431 1.00 88.69 135 LEU A C 1
ATOM 1035 O O . LEU A 1 135 ? 5.738 3.742 -3.880 1.00 88.69 135 LEU A O 1
ATOM 1039 N N . VAL A 1 136 ? 4.275 4.653 -2.428 1.00 88.38 136 VAL A N 1
ATOM 1040 C CA . VAL A 1 136 ? 5.233 5.564 -1.783 1.00 88.38 136 VAL A CA 1
ATOM 1041 C C . VAL A 1 136 ? 5.288 5.272 -0.290 1.00 88.38 136 VAL A C 1
ATOM 1043 O O . VAL A 1 136 ? 4.254 5.293 0.368 1.00 88.38 136 VAL A O 1
ATOM 1046 N N . GLN A 1 137 ? 6.485 5.030 0.246 1.00 87.88 137 GLN A N 1
ATOM 1047 C CA . GLN A 1 137 ? 6.730 5.006 1.690 1.00 87.88 137 GLN A CA 1
ATOM 1048 C C . GLN A 1 137 ? 7.386 6.318 2.121 1.00 87.88 137 GLN A C 1
ATOM 1050 O O . GLN A 1 137 ? 8.329 6.770 1.469 1.00 87.88 137 GLN A O 1
ATOM 1055 N N . ILE A 1 138 ? 6.865 6.940 3.180 1.00 84.19 138 ILE A N 1
ATOM 1056 C CA . ILE A 1 138 ? 7.300 8.275 3.617 1.00 84.19 138 ILE A CA 1
ATOM 1057 C C . ILE A 1 138 ? 8.459 8.197 4.613 1.00 84.19 138 ILE A C 1
ATOM 1059 O O . ILE A 1 138 ? 9.434 8.935 4.472 1.00 84.19 138 ILE A O 1
ATOM 1063 N N . ASP A 1 139 ? 8.346 7.358 5.644 1.00 79.38 139 ASP A N 1
ATOM 1064 C CA . ASP A 1 139 ? 9.328 7.289 6.726 1.00 79.38 139 ASP A CA 1
ATOM 1065 C C . ASP A 1 139 ? 10.451 6.295 6.403 1.00 79.38 139 ASP A C 1
ATOM 1067 O O . ASP A 1 139 ? 10.205 5.131 6.093 1.00 79.38 139 ASP A O 1
ATOM 1071 N N . GLU A 1 140 ? 11.702 6.745 6.521 1.00 76.19 140 GLU A N 1
ATOM 1072 C CA . GLU A 1 140 ? 12.901 5.924 6.295 1.00 76.19 140 GLU A CA 1
ATOM 1073 C C . GLU A 1 140 ? 13.081 4.802 7.330 1.00 76.19 140 GLU A C 1
ATOM 1075 O O . GLU A 1 140 ? 13.842 3.863 7.101 1.00 76.19 140 GLU A O 1
ATOM 1080 N N . THR A 1 141 ? 12.399 4.905 8.475 1.00 81.38 141 THR A N 1
ATOM 1081 C CA . THR A 1 141 ? 12.393 3.878 9.524 1.00 81.38 141 THR A CA 1
ATOM 1082 C C . THR A 1 141 ? 11.321 2.810 9.310 1.00 81.38 141 THR A C 1
ATOM 1084 O O . THR A 1 141 ? 11.365 1.773 9.973 1.00 81.38 141 THR A O 1
ATOM 1087 N N . GLY A 1 142 ? 10.381 3.048 8.389 1.00 76.06 142 GLY A N 1
ATOM 1088 C CA . GLY A 1 142 ? 9.361 2.085 7.997 1.00 76.06 142 GLY A CA 1
ATOM 1089 C C . GLY A 1 142 ? 9.957 0.894 7.253 1.00 76.06 142 GLY A C 1
ATOM 1090 O O . GLY A 1 142 ? 10.937 1.006 6.514 1.00 76.06 142 GLY A O 1
ATOM 1091 N N . THR A 1 143 ? 9.359 -0.275 7.444 1.00 84.19 143 THR A N 1
ATOM 1092 C CA . THR A 1 143 ? 9.801 -1.519 6.811 1.00 84.19 143 THR A CA 1
ATOM 1093 C C . THR A 1 143 ? 8.901 -1.903 5.642 1.00 84.19 143 THR A C 1
ATOM 1095 O O . THR A 1 143 ? 7.700 -1.640 5.641 1.00 84.19 143 THR A O 1
ATOM 1098 N N . PHE A 1 144 ? 9.481 -2.541 4.626 1.00 87.19 144 PHE A N 1
ATOM 1099 C CA . PHE A 1 144 ? 8.731 -3.261 3.600 1.00 87.19 144 PHE A CA 1
ATOM 1100 C C . PHE A 1 144 ? 9.008 -4.750 3.776 1.00 87.19 144 PHE A C 1
ATOM 1102 O O . PHE A 1 144 ? 10.120 -5.215 3.513 1.00 87.19 144 PHE A O 1
ATOM 1109 N N . THR A 1 145 ? 8.007 -5.494 4.233 1.00 86.44 145 THR A N 1
ATOM 1110 C CA . THR A 1 145 ? 8.134 -6.913 4.554 1.00 86.44 145 THR A CA 1
ATOM 1111 C C . THR A 1 145 ? 7.275 -7.738 3.607 1.00 86.44 145 THR A C 1
ATOM 1113 O O . THR A 1 145 ? 6.055 -7.586 3.553 1.00 86.44 145 THR A O 1
ATOM 1116 N N . LEU A 1 146 ? 7.926 -8.639 2.873 1.00 84.19 146 LEU A N 1
ATOM 1117 C CA . LEU A 1 146 ? 7.280 -9.655 2.052 1.00 84.19 146 LEU A CA 1
ATOM 1118 C C . LEU A 1 146 ? 7.365 -10.992 2.793 1.00 84.19 146 LEU A C 1
ATOM 1120 O O . LEU A 1 146 ? 8.460 -11.528 2.971 1.00 84.19 146 LEU A O 1
ATOM 1124 N N . ASN A 1 147 ? 6.230 -11.517 3.243 1.00 80.56 147 ASN A N 1
ATOM 1125 C CA . ASN A 1 147 ? 6.180 -12.799 3.945 1.00 80.56 147 ASN A CA 1
ATOM 1126 C C . ASN A 1 147 ? 6.031 -13.960 2.953 1.00 80.56 147 ASN A C 1
ATOM 1128 O O . ASN A 1 147 ? 5.706 -13.754 1.791 1.00 80.56 147 ASN A O 1
ATOM 1132 N N . GLY A 1 148 ? 6.299 -15.195 3.389 1.00 71.12 148 GLY A N 1
ATOM 1133 C CA . GLY A 1 148 ? 6.628 -16.319 2.495 1.00 71.12 148 GLY A CA 1
ATOM 1134 C C . GLY A 1 148 ? 5.613 -16.696 1.401 1.00 71.12 148 GLY A C 1
ATOM 1135 O O . GLY A 1 148 ? 6.020 -17.286 0.404 1.00 71.12 148 GLY A O 1
ATOM 1136 N N . SER A 1 149 ? 4.324 -16.381 1.555 1.00 72.31 149 SER A N 1
ATOM 1137 C CA . SER A 1 149 ? 3.300 -16.568 0.508 1.00 72.31 149 SER A CA 1
ATOM 1138 C C . SER A 1 149 ? 3.003 -15.306 -0.301 1.00 72.31 149 SER A C 1
ATOM 1140 O O . SER A 1 149 ? 2.259 -15.373 -1.278 1.00 72.31 149 SER A O 1
ATOM 1142 N N . GLY A 1 150 ? 3.537 -14.168 0.130 1.00 72.25 150 GLY A N 1
ATOM 1143 C CA . GLY A 1 150 ? 3.295 -12.878 -0.471 1.00 72.25 150 GLY A CA 1
ATOM 1144 C C . GLY A 1 150 ? 4.120 -12.666 -1.733 1.00 72.25 150 GLY A C 1
ATOM 1145 O O . GLY A 1 150 ? 5.241 -13.159 -1.870 1.00 72.25 150 GLY A O 1
ATOM 1146 N N . ASN A 1 151 ? 3.574 -11.889 -2.658 1.00 78.06 151 ASN A N 1
ATOM 1147 C CA . ASN A 1 151 ? 4.223 -11.520 -3.904 1.00 78.06 151 ASN A CA 1
ATOM 1148 C C . ASN A 1 151 ? 4.072 -10.014 -4.150 1.00 78.06 151 ASN A C 1
ATOM 1150 O O . ASN A 1 151 ? 2.979 -9.459 -4.069 1.00 78.06 151 ASN A O 1
ATOM 1154 N N . SER A 1 152 ? 5.183 -9.344 -4.451 1.00 79.69 152 SER A N 1
ATOM 1155 C CA . SER A 1 152 ? 5.217 -7.915 -4.772 1.00 79.69 152 SER A CA 1
ATOM 1156 C C . SER A 1 152 ? 5.773 -7.734 -6.180 1.00 79.69 152 SER A C 1
ATOM 1158 O O . SER A 1 152 ? 6.910 -8.117 -6.460 1.00 79.69 152 SER A O 1
ATOM 1160 N N . LEU A 1 153 ? 4.960 -7.174 -7.076 1.00 77.88 153 LEU A N 1
ATOM 1161 C CA . LEU A 1 153 ? 5.252 -7.053 -8.499 1.00 77.88 153 LEU A CA 1
ATOM 1162 C C . LEU A 1 153 ? 5.115 -5.601 -8.959 1.00 77.88 153 LEU A C 1
ATOM 1164 O O . LEU A 1 153 ? 4.075 -4.970 -8.786 1.00 77.88 153 LEU A O 1
ATOM 1168 N N . VAL A 1 154 ? 6.140 -5.095 -9.641 1.00 77.44 154 VAL A N 1
ATOM 1169 C CA . VAL A 1 154 ? 6.090 -3.803 -10.333 1.00 77.44 154 VAL A CA 1
ATOM 1170 C C . VAL A 1 154 ? 6.083 -4.064 -11.836 1.00 77.44 154 VAL A C 1
ATOM 1172 O O . VAL A 1 154 ? 7.072 -4.535 -12.395 1.00 77.44 154 VAL A O 1
ATOM 1175 N N . GLN A 1 155 ? 4.963 -3.777 -12.499 1.00 74.12 155 GLN A N 1
ATOM 1176 C CA . GLN A 1 155 ? 4.788 -3.995 -13.935 1.00 74.12 155 GLN A CA 1
ATOM 1177 C C . GLN A 1 155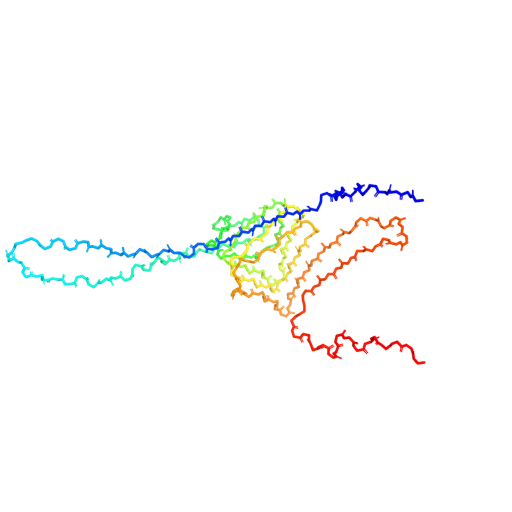 ? 4.955 -2.699 -14.704 1.00 74.12 155 GLN A C 1
ATOM 1179 O O . GLN A 1 155 ? 4.295 -1.695 -14.428 1.00 74.12 155 GLN A O 1
ATOM 1184 N N . LYS A 1 156 ? 5.825 -2.724 -15.711 1.00 73.44 156 LYS A N 1
ATOM 1185 C CA . LYS A 1 156 ? 6.172 -1.529 -16.459 1.00 73.44 156 LYS A CA 1
ATOM 1186 C C . LYS A 1 156 ? 6.241 -1.809 -17.955 1.00 73.44 156 LYS A C 1
ATOM 1188 O O . LYS A 1 156 ? 6.983 -2.684 -18.391 1.00 73.44 156 LYS A O 1
ATOM 1193 N N . TYR A 1 157 ? 5.473 -1.049 -18.728 1.00 70.94 157 TYR A N 1
ATOM 1194 C CA . TYR A 1 157 ? 5.479 -1.107 -20.185 1.00 70.94 157 TYR A CA 1
ATOM 1195 C C . TYR A 1 157 ? 6.270 0.062 -20.767 1.00 70.94 157 TYR A C 1
ATOM 1197 O O . TYR A 1 157 ? 6.099 1.211 -20.359 1.00 70.94 157 TYR A O 1
ATOM 1205 N N . THR A 1 158 ? 7.131 -0.241 -21.734 1.00 59.22 158 THR A N 1
ATOM 1206 C CA . THR A 1 158 ? 7.871 0.753 -22.516 1.00 59.22 158 THR A CA 1
ATOM 1207 C C . THR A 1 158 ? 7.191 0.948 -23.860 1.00 59.22 158 THR A C 1
ATOM 1209 O O . THR A 1 158 ? 6.514 0.048 -24.361 1.00 59.22 158 THR A O 1
ATOM 1212 N N . SER A 1 159 ? 7.391 2.112 -24.476 1.00 65.44 159 SER A N 1
ATOM 1213 C CA . SER A 1 159 ? 6.999 2.326 -25.870 1.00 65.44 159 SER A CA 1
ATOM 1214 C C . SER A 1 159 ? 7.623 1.259 -26.778 1.00 65.44 159 SER A C 1
ATOM 1216 O O . SER A 1 159 ? 8.691 0.722 -26.471 1.00 65.44 159 SER A O 1
ATOM 1218 N N . ALA A 1 160 ? 6.965 0.966 -27.902 1.00 64.31 160 ALA A N 1
ATOM 1219 C CA . ALA A 1 160 ? 7.517 0.065 -28.908 1.00 64.31 160 ALA A CA 1
ATOM 1220 C C . ALA A 1 160 ? 8.893 0.571 -29.376 1.00 64.31 160 ALA A C 1
ATOM 1222 O O . ALA A 1 160 ? 9.034 1.739 -29.747 1.00 64.31 160 ALA A O 1
ATOM 1223 N N . LEU A 1 161 ? 9.892 -0.312 -29.341 1.00 61.97 161 LEU A N 1
ATOM 1224 C CA . LEU A 1 161 ? 11.232 -0.045 -29.857 1.00 61.97 161 LEU A CA 1
ATOM 1225 C C . LEU A 1 161 ? 11.144 -0.096 -31.386 1.00 61.97 161 LEU A C 1
ATOM 1227 O O . LEU A 1 161 ? 10.986 -1.170 -31.965 1.00 61.97 161 LEU A O 1
ATOM 1231 N N . ASN A 1 162 ? 11.169 1.066 -32.038 1.00 62.59 162 ASN A N 1
ATOM 1232 C CA . ASN A 1 162 ? 11.027 1.159 -33.494 1.00 62.59 162 ASN A CA 1
ATOM 1233 C C . ASN A 1 162 ? 12.386 1.097 -34.205 1.00 62.59 162 ASN A C 1
ATOM 1235 O O . ASN A 1 162 ? 12.428 0.917 -35.421 1.00 62.59 162 ASN A O 1
ATOM 1239 N N . ASN A 1 163 ? 13.493 1.223 -33.466 1.00 64.62 163 ASN A N 1
ATOM 1240 C CA . ASN A 1 163 ? 14.850 1.118 -33.988 1.00 64.62 163 ASN A CA 1
ATOM 1241 C C . ASN A 1 163 ? 15.697 0.141 -33.168 1.00 64.62 163 ASN A C 1
ATOM 1243 O O . ASN A 1 163 ? 15.540 0.008 -31.959 1.00 64.62 163 ASN A O 1
ATOM 1247 N N . TRP A 1 164 ? 16.686 -0.470 -33.824 1.00 56.19 164 TRP A N 1
ATOM 1248 C CA . TRP A 1 164 ? 17.646 -1.400 -33.211 1.00 56.19 164 TRP A CA 1
ATOM 1249 C C . TRP A 1 164 ? 18.481 -0.784 -32.068 1.00 56.19 164 TRP A C 1
ATOM 1251 O O . TRP A 1 164 ? 19.043 -1.501 -31.246 1.00 56.19 164 TRP A O 1
ATOM 1261 N N . ASN A 1 165 ? 18.566 0.547 -32.008 1.00 62.84 165 ASN A N 1
ATOM 1262 C CA . ASN A 1 165 ? 19.331 1.271 -30.990 1.00 62.84 165 ASN A CA 1
ATOM 1263 C C . ASN A 1 165 ? 18.464 1.781 -29.830 1.00 62.84 165 ASN A C 1
ATOM 1265 O O . ASN A 1 165 ? 18.978 2.491 -28.965 1.00 62.84 165 ASN A O 1
ATOM 1269 N N . ASP A 1 166 ? 17.168 1.464 -29.818 1.00 60.44 166 ASP A N 1
ATOM 1270 C CA . ASP A 1 166 ? 16.291 1.859 -28.726 1.00 60.44 166 ASP A CA 1
ATOM 1271 C C . ASP A 1 166 ? 16.490 0.869 -27.566 1.00 60.44 166 ASP A C 1
ATOM 1273 O O . ASP A 1 166 ? 16.271 -0.334 -27.704 1.00 60.44 166 ASP A O 1
ATOM 1277 N N . TYR A 1 167 ? 16.900 1.373 -26.404 1.00 58.38 167 TYR A N 1
ATOM 1278 C CA . TYR A 1 167 ? 17.052 0.586 -25.180 1.00 58.38 167 TYR A CA 1
ATOM 1279 C C . TYR A 1 167 ? 16.266 1.253 -24.057 1.00 58.38 167 TYR A C 1
ATOM 1281 O O . TYR A 1 167 ? 16.321 2.472 -23.900 1.00 58.38 167 TYR A O 1
ATOM 1289 N N . THR A 1 168 ? 15.572 0.459 -23.237 1.00 61.22 168 THR A N 1
ATOM 1290 C CA . THR A 1 168 ? 15.066 0.940 -21.946 1.00 61.22 168 THR A CA 1
ATOM 1291 C C . THR A 1 168 ? 15.861 0.305 -20.821 1.00 61.22 168 THR A C 1
ATOM 1293 O O . THR A 1 168 ? 15.933 -0.918 -20.718 1.00 61.22 168 THR A O 1
ATOM 1296 N N . TYR A 1 169 ? 16.446 1.149 -19.975 1.00 59.84 169 TYR A N 1
ATOM 1297 C CA . TYR A 1 169 ? 17.184 0.714 -18.801 1.00 59.84 169 TYR A CA 1
ATOM 1298 C C . TYR A 1 169 ? 16.272 0.690 -17.572 1.00 59.84 169 TYR A C 1
ATOM 1300 O O . TYR A 1 169 ? 15.573 1.664 -17.291 1.00 59.84 169 TYR A O 1
ATOM 1308 N N . TRP A 1 170 ? 16.308 -0.423 -16.842 1.00 62.16 170 TRP A N 1
ATOM 1309 C CA . TRP A 1 170 ? 15.574 -0.643 -15.600 1.00 62.16 170 TRP A CA 1
ATOM 1310 C C . TRP A 1 170 ? 16.584 -0.932 -14.490 1.00 62.16 170 TRP A C 1
ATOM 1312 O O . TRP A 1 170 ? 17.331 -1.903 -14.581 1.00 62.16 170 TRP A O 1
ATOM 1322 N N . SER A 1 171 ? 16.605 -0.103 -13.446 1.00 53.62 171 SER A N 1
ATOM 1323 C CA . SER A 1 171 ? 17.420 -0.337 -12.247 1.00 53.62 171 SER A CA 1
ATOM 1324 C C . SER A 1 171 ? 16.524 -0.689 -11.071 1.00 53.62 171 SER A C 1
ATOM 1326 O O . SER A 1 171 ? 15.545 0.013 -10.825 1.00 53.62 171 SER A O 1
ATOM 1328 N N . SER A 1 172 ? 16.911 -1.692 -10.288 1.00 51.47 172 SER A N 1
ATOM 1329 C CA . SER A 1 172 ? 16.420 -1.885 -8.922 1.00 51.47 172 SER A CA 1
ATOM 1330 C C . SER A 1 172 ? 17.573 -1.641 -7.942 1.00 51.47 172 SER A C 1
ATOM 1332 O O . SER A 1 172 ? 18.676 -2.137 -8.189 1.00 51.47 172 SER A O 1
ATOM 1334 N N . PRO A 1 173 ? 17.374 -0.901 -6.840 1.00 50.88 173 PRO A N 1
ATOM 1335 C CA . PRO A 1 173 ? 18.394 -0.799 -5.803 1.00 50.88 173 PRO A CA 1
ATOM 1336 C C . PRO A 1 173 ? 18.717 -2.195 -5.247 1.00 50.88 173 PRO A C 1
ATOM 1338 O O . PRO A 1 173 ? 17.818 -2.992 -4.988 1.00 50.88 173 PRO A O 1
ATOM 1341 N N . VAL A 1 174 ? 20.005 -2.495 -5.073 1.00 53.81 174 VAL A N 1
ATOM 1342 C CA . VAL A 1 174 ? 20.482 -3.720 -4.417 1.00 53.81 174 VAL A CA 1
ATOM 1343 C C . VAL A 1 174 ? 21.041 -3.346 -3.052 1.00 53.81 174 VAL A C 1
ATOM 1345 O O . VAL A 1 174 ? 21.965 -2.540 -2.958 1.00 53.81 174 VAL A O 1
ATOM 1348 N N . SER A 1 175 ? 20.510 -3.966 -2.001 1.00 54.03 175 SER A N 1
ATOM 1349 C CA . SER A 1 175 ? 21.130 -3.948 -0.675 1.00 54.03 175 SER A CA 1
ATOM 1350 C C . SER A 1 175 ? 22.169 -5.073 -0.576 1.00 54.03 175 SER A C 1
ATOM 1352 O O . SER A 1 175 ? 21.961 -6.155 -1.121 1.00 54.03 175 SER A O 1
ATOM 1354 N N . ASN A 1 176 ? 23.293 -4.832 0.104 1.00 46.19 176 ASN A N 1
ATOM 1355 C CA . ASN A 1 176 ? 24.362 -5.816 0.358 1.00 46.19 176 ASN A CA 1
ATOM 1356 C C . ASN A 1 176 ? 25.099 -6.376 -0.886 1.00 46.19 176 ASN A C 1
ATOM 1358 O O . ASN A 1 176 ? 25.652 -7.477 -0.840 1.00 46.19 176 ASN A O 1
ATOM 1362 N N . ALA A 1 177 ? 25.192 -5.615 -1.982 1.00 51.75 177 ALA A N 1
ATOM 1363 C CA . ALA A 1 177 ? 26.057 -5.965 -3.112 1.00 51.75 177 ALA A CA 1
ATOM 1364 C C . ALA A 1 177 ? 27.542 -6.000 -2.699 1.00 51.75 177 ALA A C 1
ATOM 1366 O O . ALA A 1 177 ? 28.180 -4.960 -2.532 1.00 51.75 177 ALA A O 1
ATOM 1367 N N . VAL A 1 178 ? 28.135 -7.193 -2.599 1.00 55.00 178 VAL A N 1
ATOM 1368 C CA . VAL A 1 178 ? 29.597 -7.329 -2.574 1.00 55.00 178 VAL A CA 1
ATOM 1369 C C . VAL A 1 178 ? 30.097 -7.079 -3.994 1.00 55.00 178 VAL A C 1
ATOM 1371 O O . VAL A 1 178 ? 29.818 -7.869 -4.896 1.00 55.00 178 VAL A O 1
ATOM 1374 N N . VAL A 1 179 ? 30.838 -5.985 -4.194 1.00 56.03 179 VAL A N 1
ATOM 1375 C CA . VAL A 1 179 ? 31.316 -5.506 -5.511 1.00 56.03 179 VAL A CA 1
ATOM 1376 C C . VAL A 1 179 ? 31.987 -6.620 -6.332 1.00 56.03 179 VAL A C 1
ATOM 1378 O O . VAL A 1 179 ? 31.827 -6.684 -7.546 1.00 56.03 179 VAL A O 1
ATOM 1381 N N . ASN A 1 180 ? 32.660 -7.557 -5.657 1.00 54.44 180 ASN A N 1
ATOM 1382 C CA . ASN A 1 180 ? 33.370 -8.675 -6.278 1.00 54.44 180 ASN A CA 1
ATOM 1383 C C . ASN A 1 180 ? 32.457 -9.770 -6.872 1.00 54.44 180 ASN A C 1
ATOM 1385 O O . ASN A 1 180 ? 32.913 -10.575 -7.674 1.00 54.44 180 ASN A O 1
ATOM 1389 N N . ASN A 1 181 ? 31.179 -9.822 -6.483 1.00 56.62 181 ASN A N 1
ATOM 1390 C CA . ASN A 1 181 ? 30.214 -10.804 -6.989 1.00 56.62 181 ASN A CA 1
ATOM 1391 C C . ASN A 1 181 ? 29.309 -10.205 -8.080 1.00 56.62 181 ASN A C 1
ATOM 1393 O O . ASN A 1 181 ? 28.990 -10.873 -9.059 1.00 56.62 181 ASN A O 1
ATOM 1397 N N . VAL A 1 182 ? 28.969 -8.916 -7.959 1.00 53.62 182 VAL A N 1
ATOM 1398 C CA . VAL A 1 182 ? 28.072 -8.207 -8.894 1.00 53.62 182 VAL A CA 1
ATOM 1399 C C . VAL A 1 182 ? 28.724 -7.939 -10.260 1.00 53.62 182 VAL A C 1
ATOM 1401 O O . VAL A 1 182 ? 28.021 -7.846 -11.261 1.00 53.62 182 VAL A O 1
ATOM 1404 N N . PHE A 1 183 ? 30.060 -7.896 -10.333 1.00 56.75 183 PHE A N 1
ATOM 1405 C CA . PHE A 1 183 ? 30.816 -7.676 -11.578 1.00 56.75 183 PHE A CA 1
ATOM 1406 C C . PHE A 1 183 ? 31.729 -8.852 -11.976 1.00 56.75 183 PHE A C 1
ATOM 1408 O O . PHE A 1 183 ? 32.660 -8.685 -12.758 1.00 56.75 183 PHE A O 1
ATOM 1415 N N . SER A 1 184 ? 31.476 -10.062 -11.470 1.00 52.97 184 SER A N 1
ATOM 1416 C CA . SER A 1 184 ? 32.352 -11.228 -11.696 1.00 52.97 184 SER A CA 1
ATOM 1417 C C . SER A 1 184 ? 32.389 -11.739 -13.152 1.00 52.97 184 SER A C 1
ATOM 1419 O O . SER A 1 184 ? 33.303 -12.476 -13.528 1.00 52.97 184 SER A O 1
ATOM 1421 N N . ALA A 1 185 ? 31.444 -11.314 -13.998 1.00 53.00 185 ALA A N 1
ATOM 1422 C CA . ALA A 1 185 ? 31.345 -11.728 -15.399 1.00 53.00 185 ALA A CA 1
ATOM 1423 C C . ALA A 1 185 ? 31.880 -10.709 -16.425 1.00 53.00 185 ALA A C 1
ATOM 1425 O O . ALA A 1 185 ? 31.803 -10.977 -17.622 1.00 53.00 185 ALA A O 1
ATOM 1426 N N . SER A 1 186 ? 32.472 -9.576 -16.022 1.00 51.72 186 SER A N 1
ATOM 1427 C CA . SER A 1 186 ? 33.234 -8.749 -16.971 1.00 51.72 186 SER A CA 1
ATOM 1428 C C . SER A 1 186 ? 34.667 -9.272 -17.090 1.00 51.72 186 SER A C 1
ATOM 1430 O O . SER A 1 186 ? 35.620 -8.594 -16.715 1.00 51.72 186 SER A O 1
ATOM 1432 N N . HIS A 1 187 ? 34.817 -10.502 -17.579 1.00 47.41 187 HIS A N 1
ATOM 1433 C CA . HIS A 1 187 ? 36.083 -10.962 -18.141 1.00 47.41 187 HIS A CA 1
ATOM 1434 C C . HIS A 1 187 ? 36.136 -10.476 -19.597 1.00 47.41 187 HIS A C 1
ATOM 1436 O O . HIS A 1 187 ? 35.456 -11.058 -20.445 1.00 47.41 187 HIS A O 1
ATOM 1442 N N . PRO A 1 188 ? 36.889 -9.410 -19.930 1.00 53.97 188 PRO A N 1
ATOM 1443 C CA . PRO A 1 188 ? 37.256 -9.190 -21.318 1.00 53.97 188 PRO A CA 1
ATOM 1444 C C . PRO A 1 188 ? 38.127 -10.378 -21.744 1.00 53.97 188 PRO A C 1
ATOM 1446 O O . PRO A 1 188 ? 39.124 -10.677 -21.093 1.00 53.97 188 PRO A O 1
ATOM 1449 N N . TYR A 1 189 ? 37.670 -11.080 -22.779 1.00 47.06 189 TYR A N 1
ATOM 1450 C CA . TYR A 1 189 ? 38.313 -12.203 -23.461 1.00 47.06 189 TYR A CA 1
ATOM 1451 C C . TYR A 1 189 ? 39.850 -12.241 -23.337 1.00 47.06 189 TYR A C 1
ATOM 1453 O O . TYR A 1 189 ? 40.523 -11.265 -23.672 1.00 47.06 189 TYR A O 1
ATOM 1461 N N . SER A 1 190 ? 40.379 -13.398 -22.924 1.00 52.59 190 SER A N 1
ATOM 1462 C CA . SER A 1 190 ? 41.720 -13.870 -23.300 1.00 52.59 190 SER A CA 1
ATOM 1463 C C . SER A 1 190 ? 41.643 -14.667 -24.594 1.00 52.59 190 SER A C 1
ATOM 1465 O O . SER A 1 190 ? 40.742 -15.540 -24.641 1.00 52.59 190 SER A O 1
#

Radius of gyration: 26.41 Å; chains: 1; bounding box: 58×60×89 Å